Protein 5KEF (pdb70)

Structure (mmCIF, N/CA/C/O backbone):
data_5KEF
#
_entry.id   5KEF
#
_cell.length_a   91.867
_cell.length_b   92.611
_cell.length_c   95.259
_cell.angle_alpha   90.00
_cell.angle_beta   90.00
_cell.angle_gamma   90.00
#
_symmetry.space_group_name_H-M   'I 2 2 2'
#
loop_
_entity.id
_entity.type
_entity.pdbx_description
1 polymer 'PhnB protein'
2 non-polymer 'ZINC ION'
3 non-polymer 'ACETATE ION'
4 water water
#
loop_
_atom_site.group_PDB
_atom_site.id
_atom_site.type_symbol
_atom_site.label_atom_id
_atom_site.label_alt_id
_atom_site.label_comp_id
_atom_site.label_asym_id
_atom_site.label_entity_id
_atom_site.label_seq_id
_atom_site.pdbx_PDB_ins_code
_atom_site.Cartn_x
_atom_site.Cartn_y
_atom_site.Cartn_z
_atom_site.occupancy
_atom_site.B_iso_or_equiv
_atom_site.auth_seq_id
_atom_site.auth_comp_id
_atom_site.auth_asym_id
_atom_site.auth_atom_id
_atom_site.pdbx_PDB_model_num
ATOM 1 N N . MET A 1 5 ? 36.644 15.741 15.780 1.00 80.66 4 MET A N 1
ATOM 2 C CA . MET A 1 5 ? 35.941 16.928 15.286 1.00 79.98 4 MET A CA 1
ATOM 3 C C . MET A 1 5 ? 34.439 16.947 15.727 1.00 76.48 4 MET A C 1
ATOM 4 O O . MET A 1 5 ? 34.162 17.424 16.832 1.00 76.99 4 MET A O 1
ATOM 9 N N . THR A 1 6 ? 33.495 16.429 14.902 1.00 66.52 5 THR A N 1
ATOM 10 C CA . THR A 1 6 ? 32.065 16.335 15.233 1.00 63.43 5 THR A CA 1
ATOM 11 C C . THR A 1 6 ? 31.814 15.272 16.330 1.00 62.25 5 THR A C 1
ATOM 12 O O . THR A 1 6 ? 32.334 14.164 16.249 1.00 61.68 5 THR A O 1
ATOM 16 N N . ALA A 1 7 ? 31.035 15.621 17.356 1.00 54.82 6 ALA A N 1
ATOM 17 C CA . ALA A 1 7 ? 30.714 14.711 18.466 1.00 51.27 6 ALA A CA 1
ATOM 18 C C . ALA A 1 7 ? 29.230 14.861 18.859 1.00 51.37 6 ALA A C 1
ATOM 19 O O . ALA A 1 7 ? 28.660 15.928 18.714 1.00 50.54 6 ALA A O 1
ATOM 21 N N . LEU A 1 8 ? 28.617 13.802 19.341 1.00 46.32 7 LEU A N 1
ATOM 22 C CA . LEU A 1 8 ? 27.231 13.828 19.803 1.00 45.79 7 LEU A CA 1
ATOM 23 C C . LEU A 1 8 ? 27.283 13.769 21.319 1.00 49.16 7 LEU A C 1
ATOM 24 O O . LEU A 1 8 ? 28.095 13.037 21.867 1.00 48.15 7 LEU A O 1
ATOM 29 N N . PHE A 1 9 ? 26.437 14.568 21.987 1.00 45.68 8 PHE A N 1
ATOM 30 C CA . PHE A 1 9 ? 26.303 14.611 23.433 1.00 44.23 8 PHE A CA 1
ATOM 31 C C . PHE A 1 9 ? 24.850 14.507 23.830 1.00 47.90 8 PHE A C 1
ATOM 32 O O . PHE A 1 9 ? 24.049 15.244 23.280 1.00 49.74 8 PHE A O 1
ATOM 40 N N . PRO A 1 10 ? 24.440 13.691 24.820 1.00 43.19 9 PRO A N 1
ATOM 41 C CA . PRO A 1 10 ? 23.039 13.780 25.253 1.00 43.17 9 PRO A CA 1
ATOM 42 C C . PRO A 1 10 ? 22.954 15.092 26.037 1.00 45.58 9 PRO A C 1
ATOM 43 O O . PRO A 1 10 ? 23.942 15.519 26.650 1.00 44.24 9 PRO A O 1
ATOM 47 N N . TYR A 1 11 ? 21.797 15.724 25.996 1.00 38.72 10 TYR A N 1
ATOM 48 C CA . TYR A 1 11 ? 21.576 16.955 26.702 1.00 38.22 10 TYR A CA 1
ATOM 49 C C . TYR A 1 11 ? 20.327 16.676 27.535 1.00 43.30 10 TYR A C 1
ATOM 50 O O . TYR A 1 11 ? 19.211 16.529 26.989 1.00 41.51 10 TYR A O 1
ATOM 59 N N . ILE A 1 12 ? 20.520 16.557 28.849 1.00 39.63 11 ILE A N 1
ATOM 60 C CA . ILE A 1 12 ? 19.422 16.186 29.734 1.00 39.86 11 ILE A CA 1
ATOM 61 C C . ILE A 1 12 ? 18.759 17.382 30.407 1.00 46.66 11 ILE A C 1
ATOM 62 O O . ILE A 1 12 ? 19.438 18.211 30.967 1.00 43.39 11 ILE A O 1
ATOM 67 N N . ALA A 1 13 ? 17.424 17.410 30.431 1.00 46.07 12 ALA A N 1
ATOM 68 C CA . ALA A 1 13 ? 16.728 18.449 31.140 1.00 46.41 12 ALA A CA 1
ATOM 69 C C . ALA A 1 13 ? 16.295 17.886 32.497 1.00 53.33 12 ALA A C 1
ATOM 70 O O . ALA A 1 13 ? 15.314 17.142 32.609 1.00 55.28 12 ALA A O 1
ATOM 72 N N . PHE A 1 14 ? 17.057 18.218 33.529 1.00 49.46 13 PHE A N 1
ATOM 73 C CA . PHE A 1 14 ? 16.748 17.818 34.907 1.00 47.88 13 PHE A CA 1
ATOM 74 C C . PHE A 1 14 ? 15.819 18.848 35.535 1.00 53.65 13 PHE A C 1
ATOM 75 O O . PHE A 1 14 ? 15.790 20.008 35.100 1.00 51.79 13 PHE A O 1
ATOM 83 N N . GLU A 1 15 ? 15.064 18.439 36.557 1.00 52.63 14 GLU A N 1
ATOM 84 C CA . GLU A 1 15 ? 14.190 19.358 37.298 1.00 54.05 14 GLU A CA 1
ATOM 85 C C . GLU A 1 15 ? 15.113 20.303 38.076 1.00 58.16 14 GLU A C 1
ATOM 86 O O . GLU A 1 15 ? 14.899 21.519 38.074 1.00 60.69 14 GLU A O 1
ATOM 92 N N . ASN A 1 16 ? 16.183 19.733 38.673 1.00 51.54 15 ASN A N 1
ATOM 93 C CA . ASN A 1 16 ? 17.235 20.450 39.365 1.00 50.48 15 ASN A CA 1
ATOM 94 C C . ASN A 1 16 ? 18.543 19.795 39.058 1.00 50.71 15 ASN A C 1
ATOM 95 O O . ASN A 1 16 ? 18.844 18.730 39.587 1.00 52.02 15 ASN A O 1
ATOM 100 N N . SER A 1 17 ? 19.321 20.429 38.207 1.00 45.39 16 SER A N 1
ATOM 101 C CA . SER A 1 17 ? 20.624 19.926 37.820 1.00 45.02 16 SER A CA 1
ATOM 102 C C . SER A 1 17 ? 21.635 19.985 38.941 1.00 50.06 16 SER A C 1
ATOM 103 O O . SER A 1 17 ? 22.572 19.189 38.921 1.00 51.07 16 SER A O 1
ATOM 106 N N . LYS A 1 18 ? 21.490 20.929 39.906 1.00 48.06 17 LYS A N 1
ATOM 107 C CA . LYS A 1 18 ? 22.426 21.048 41.042 1.00 47.66 17 LYS A CA 1
ATOM 108 C C . LYS A 1 18 ? 22.446 19.768 41.865 1.00 46.31 17 LYS A C 1
ATOM 109 O O . LYS A 1 18 ? 23.531 19.240 42.138 1.00 44.00 17 LYS A O 1
ATOM 115 N N . GLU A 1 19 ? 21.244 19.282 42.243 1.00 42.95 18 GLU A N 1
ATOM 116 C CA . GLU A 1 19 ? 20.992 18.022 42.947 1.00 45.41 18 GLU A CA 1
ATOM 117 C C . GLU A 1 19 ? 21.474 16.848 42.078 1.00 50.25 18 GLU A C 1
ATOM 118 O O . GLU A 1 19 ? 22.231 16.005 42.567 1.00 49.80 18 GLU A O 1
ATOM 124 N N . ALA A 1 20 ? 21.015 16.788 40.790 1.00 46.01 19 ALA A N 1
ATOM 125 C CA . ALA A 1 20 ? 21.374 15.686 39.883 1.00 45.72 19 ALA A CA 1
ATOM 126 C C . ALA A 1 20 ? 22.885 15.546 39.742 1.00 50.45 19 ALA A C 1
ATOM 127 O O . ALA A 1 20 ? 23.387 14.436 39.869 1.00 49.92 19 ALA A O 1
ATOM 129 N N . LEU A 1 21 ? 23.612 16.664 39.617 1.00 49.52 20 LEU A N 1
ATOM 130 C CA . LEU A 1 21 ? 25.078 16.615 39.497 1.00 50.62 20 LEU A CA 1
ATOM 131 C C . LEU A 1 21 ? 25.766 16.032 40.730 1.00 54.81 20 LEU A C 1
ATOM 132 O O . LEU A 1 21 ? 26.752 15.316 40.572 1.00 54.63 20 LEU A O 1
ATOM 137 N N . ALA A 1 22 ? 25.236 16.328 41.952 1.00 50.44 21 ALA A N 1
ATOM 138 C CA . ALA A 1 22 ? 25.762 15.830 43.229 1.00 49.62 21 ALA A CA 1
ATOM 139 C C . ALA A 1 22 ? 25.493 14.322 43.315 1.00 50.37 21 ALA A C 1
ATOM 140 O O . ALA A 1 22 ? 26.394 13.541 43.651 1.00 47.04 21 ALA A O 1
ATOM 142 N N . TYR A 1 23 ? 24.274 13.918 42.906 1.00 45.91 22 TYR A N 1
ATOM 143 C CA . TYR A 1 23 ? 23.900 12.516 42.778 1.00 46.15 22 TYR A CA 1
ATOM 144 C C . TYR A 1 23 ? 24.886 11.727 41.875 1.00 51.79 22 TYR A C 1
ATOM 145 O O . TYR A 1 23 ? 25.358 10.688 42.303 1.00 53.40 22 TYR A O 1
ATOM 154 N N . TYR A 1 24 ? 25.203 12.220 40.647 1.00 46.04 23 TYR A N 1
ATOM 155 C CA . TYR A 1 24 ? 26.108 11.518 39.747 1.00 44.32 23 TYR A CA 1
ATOM 156 C C . TYR A 1 24 ? 27.515 11.489 40.271 1.00 51.24 23 TYR A C 1
ATOM 157 O O . TYR A 1 24 ? 28.253 10.541 39.997 1.00 50.87 23 TYR A O 1
ATOM 166 N N . GLU A 1 25 ? 27.919 12.540 40.980 1.00 51.12 24 GLU A N 1
ATOM 167 C CA . GLU A 1 25 ? 29.261 12.625 41.577 1.00 52.87 24 GLU A CA 1
ATOM 168 C C . GLU A 1 25 ? 29.449 11.553 42.663 1.00 57.57 24 GLU A C 1
ATOM 169 O O . GLU A 1 25 ? 30.498 10.905 42.716 1.00 56.92 24 GLU A O 1
ATOM 175 N N . GLU A 1 26 ? 28.396 11.336 43.475 1.00 55.07 25 GLU A N 1
ATOM 176 C CA . GLU A 1 26 ? 28.357 10.415 44.608 1.00 55.78 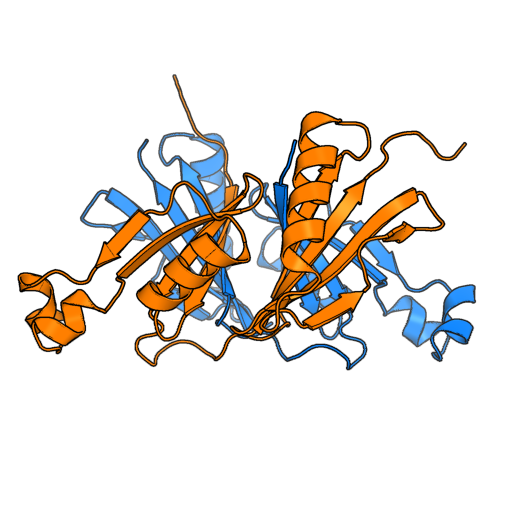25 GLU A CA 1
ATOM 177 C C . GLU A 1 26 ? 28.086 8.973 44.192 1.00 58.49 25 GLU A C 1
ATOM 178 O O . GLU A 1 26 ? 28.912 8.114 44.496 1.00 58.41 25 GLU A O 1
ATOM 184 N N . VAL A 1 27 ? 26.936 8.704 43.503 1.00 53.61 26 VAL A N 1
ATOM 185 C CA . VAL A 1 27 ? 26.508 7.364 43.061 1.00 51.58 26 VAL A CA 1
ATOM 186 C C . VAL A 1 27 ? 27.263 6.854 41.823 1.00 53.87 26 VAL A C 1
ATOM 187 O O . VAL A 1 27 ? 27.568 5.672 41.787 1.00 53.66 26 VAL A O 1
ATOM 191 N N . PHE A 1 28 ? 27.558 7.701 40.809 1.00 48.43 27 PHE A N 1
ATOM 192 C CA . PHE A 1 28 ? 28.213 7.208 39.577 1.00 46.33 27 PHE A CA 1
ATOM 193 C C . PHE A 1 28 ? 29.733 7.422 39.518 1.00 54.99 27 PHE A C 1
ATOM 194 O O . PHE A 1 28 ? 30.378 7.015 38.535 1.00 55.99 27 PHE A O 1
ATOM 202 N N . GLY A 1 29 ? 30.281 8.149 40.492 1.00 52.24 28 GLY A N 1
ATOM 203 C CA . GLY A 1 29 ? 31.696 8.511 40.460 1.00 51.21 28 GLY A CA 1
ATOM 204 C C . GLY A 1 29 ? 32.001 9.524 39.361 1.00 53.96 28 GLY A C 1
ATOM 205 O O . GLY A 1 29 ? 33.117 9.527 38.838 1.00 53.79 28 GLY A O 1
ATOM 206 N N . ALA A 1 30 ? 30.999 10.365 38.965 1.00 49.51 29 ALA A N 1
ATOM 207 C CA . ALA A 1 30 ? 31.153 11.424 37.940 1.00 50.06 29 ALA A CA 1
ATOM 208 C C . ALA A 1 30 ? 32.278 12.380 38.274 1.00 57.66 29 ALA A C 1
ATOM 209 O O . ALA A 1 30 ? 32.398 12.832 39.409 1.00 58.85 29 ALA A O 1
ATOM 211 N N . THR A 1 31 ? 33.114 12.660 37.287 1.00 56.15 30 THR A N 1
ATOM 212 C CA . THR A 1 31 ?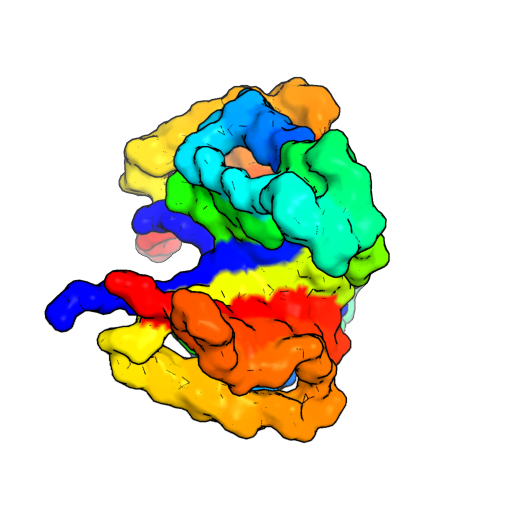 34.251 13.578 37.406 1.00 56.34 30 THR A CA 1
ATOM 213 C C . THR A 1 31 ? 34.038 14.792 36.463 1.00 62.21 30 THR A C 1
ATOM 214 O O . THR A 1 31 ? 33.010 14.881 35.769 1.00 60.59 30 THR A O 1
ATOM 218 N N . ASP A 1 32 ? 35.010 15.739 36.469 1.00 60.30 31 ASP A N 1
ATOM 219 C CA . ASP A 1 32 ? 35.030 16.966 35.658 1.00 59.67 31 ASP A CA 1
ATOM 220 C C . ASP A 1 32 ? 33.670 17.698 35.618 1.00 59.62 31 ASP A C 1
ATOM 221 O O . ASP A 1 32 ? 33.250 18.172 34.557 1.00 59.75 31 ASP A O 1
ATOM 226 N N . VAL A 1 33 ? 32.988 17.767 36.775 1.00 54.03 32 VAL A N 1
ATOM 227 C CA . VAL A 1 33 ? 31.699 18.444 36.929 1.00 53.66 32 VAL A CA 1
ATOM 228 C C . VAL A 1 33 ? 31.890 19.972 36.808 1.00 60.46 32 VAL A C 1
ATOM 229 O O . VAL A 1 33 ? 32.703 20.559 37.520 1.00 62.98 32 VAL A O 1
ATOM 233 N N . LYS A 1 34 ? 31.177 20.586 35.852 1.00 54.40 33 LYS A N 1
ATOM 234 C CA . LYS A 1 34 ? 31.190 22.020 35.563 1.00 51.94 33 LYS A CA 1
ATOM 235 C C . LYS A 1 34 ? 29.734 22.423 35.600 1.00 56.96 33 LYS A C 1
ATOM 236 O O . LYS A 1 34 ? 28.871 21.729 35.045 1.00 58.52 33 LYS A O 1
ATOM 242 N N . ARG A 1 35 ? 29.452 23.515 36.274 1.00 51.19 34 ARG A N 1
ATOM 243 C CA . ARG A 1 35 ? 28.096 23.978 36.444 1.00 50.80 34 ARG A CA 1
ATOM 244 C C . ARG A 1 35 ? 28.042 25.494 36.384 1.00 57.16 34 ARG A C 1
ATOM 245 O O . ARG A 1 35 ? 28.756 26.169 37.140 1.00 56.65 34 ARG A O 1
ATOM 253 N N . LEU A 1 36 ? 27.203 26.016 35.478 1.00 53.59 35 LEU A N 1
ATOM 254 C CA . LEU A 1 36 ? 26.970 27.443 35.326 1.00 52.88 35 LEU A CA 1
ATOM 255 C C . LEU A 1 36 ? 25.608 27.721 35.877 1.00 57.14 35 LEU A C 1
ATOM 256 O O . LEU A 1 36 ? 24.599 27.367 35.260 1.00 54.12 35 LEU A O 1
ATOM 261 N N . GLU A 1 37 ? 25.582 28.386 37.028 1.00 58.50 36 GLU A N 1
ATOM 262 C CA . GLU A 1 37 ? 24.362 28.785 37.727 1.00 61.18 36 GLU A CA 1
ATOM 263 C C . GLU A 1 37 ? 23.738 30.018 37.080 1.00 68.05 36 GLU A C 1
ATOM 264 O O . GLU A 1 37 ? 24.394 30.700 36.302 1.00 67.62 36 GLU A O 1
ATOM 270 N N . VAL A 1 38 ? 22.481 30.309 37.419 1.00 67.94 37 VAL A N 1
ATOM 271 C CA . VAL A 1 38 ? 21.825 31.541 36.993 1.00 69.07 37 VAL A CA 1
ATOM 272 C C . VAL A 1 38 ? 22.438 32.626 37.910 1.00 76.50 37 VAL A C 1
ATOM 273 O O . VAL A 1 38 ? 22.350 32.519 39.143 1.00 75.13 37 VAL A O 1
ATOM 277 N N . GLY A 1 39 ? 23.102 33.609 37.302 1.00 76.42 38 GLY A N 1
ATOM 278 C CA . GLY A 1 39 ? 23.749 34.696 38.035 1.00 77.39 38 GLY A CA 1
ATOM 279 C C . GLY A 1 39 ? 22.770 35.570 38.797 1.00 82.98 38 GLY A C 1
ATOM 280 O O . GLY A 1 39 ? 21.597 35.659 38.408 1.00 81.68 38 GLY A O 1
ATOM 281 N N . GLU A 1 40 ? 23.247 36.220 39.903 1.00 82.04 39 GLU A N 1
ATOM 282 C CA . GLU A 1 40 ? 22.452 37.145 40.737 1.00 82.61 39 GLU A CA 1
ATOM 283 C C . GLU A 1 40 ? 21.770 38.227 39.868 1.00 86.93 39 GLU A C 1
ATOM 284 O O . GLU A 1 40 ? 20.585 38.509 40.063 1.00 86.08 39 GLU A O 1
ATOM 290 N N . GLU A 1 41 ? 22.513 38.786 38.886 1.00 84.19 40 GLU A N 1
ATOM 291 C CA . GLU A 1 41 ? 21.992 39.767 37.932 1.00 84.69 40 GLU A CA 1
ATOM 292 C C . GLU A 1 41 ? 20.885 39.122 37.051 1.00 90.14 40 GLU A C 1
ATOM 293 O O . GLU A 1 41 ? 19.817 39.718 36.882 1.00 88.90 40 GLU A O 1
ATOM 299 N N . GLN A 1 42 ? 21.143 37.891 36.533 1.00 89.07 41 GLN A N 1
ATOM 300 C CA . GLN A 1 42 ? 20.233 37.131 35.673 1.00 89.79 41 GLN A CA 1
ATOM 301 C C . GLN A 1 42 ? 18.918 36.731 36.355 1.00 95.57 41 GLN A C 1
ATOM 302 O O . GLN A 1 42 ? 17.917 36.541 35.661 1.00 94.94 41 GLN A O 1
ATOM 308 N N . ALA A 1 43 ? 18.919 36.621 37.703 1.00 94.26 42 ALA A N 1
ATOM 309 C CA . ALA A 1 43 ? 17.745 36.275 38.515 1.00 95.56 42 ALA A CA 1
ATOM 310 C C . ALA A 1 43 ? 16.507 37.110 38.145 1.00 103.37 42 ALA A C 1
ATOM 311 O O . ALA A 1 43 ? 15.437 36.542 37.903 1.00 102.66 42 ALA A O 1
ATOM 313 N N . SER A 1 44 ? 16.671 38.451 38.064 1.00 102.86 43 SER A N 1
ATOM 314 C CA . SER A 1 44 ? 15.600 39.384 37.707 1.00 103.80 43 SER A CA 1
ATOM 315 C C . SER A 1 44 ? 15.127 39.159 36.268 1.00 110.44 43 SER A C 1
ATOM 316 O O . SER A 1 44 ? 13.918 39.145 36.025 1.00 109.79 43 SER A O 1
ATOM 319 N N . HIS A 1 45 ? 16.084 38.934 35.335 1.00 109.40 44 HIS A N 1
ATOM 320 C CA . HIS A 1 45 ? 15.837 38.674 33.913 1.00 110.32 44 HIS A CA 1
ATOM 321 C C . HIS A 1 45 ? 15.043 37.388 33.683 1.00 114.93 44 HIS A C 1
ATOM 322 O O . HIS A 1 45 ? 14.139 37.384 32.840 1.00 114.95 44 HIS A O 1
ATOM 329 N N . PHE A 1 46 ? 15.366 36.305 34.429 1.00 111.14 45 PHE A N 1
ATOM 330 C CA . PHE A 1 46 ? 14.644 35.036 34.301 1.00 110.70 45 PHE A CA 1
ATOM 331 C C . PHE A 1 46 ? 13.276 35.097 35.005 1.00 111.97 45 PHE A C 1
ATOM 332 O O . PHE A 1 46 ? 12.319 34.467 34.544 1.00 111.84 45 PHE A O 1
ATOM 340 N N . GLY A 1 47 ? 13.202 35.869 36.093 1.00 105.56 46 GLY A N 1
ATOM 341 C CA . GLY A 1 47 ? 11.993 36.023 36.894 1.00 103.71 46 GLY A CA 1
ATOM 342 C C . GLY A 1 47 ? 12.009 35.189 38.161 1.00 104.09 46 GLY A C 1
ATOM 343 O O . GLY A 1 47 ? 10.990 34.598 38.529 1.00 104.00 46 GLY A O 1
ATOM 344 N N . MET A 1 48 ? 13.173 35.134 38.840 1.00 97.03 47 MET A N 1
ATOM 345 C CA . MET A 1 48 ? 13.359 34.386 40.086 1.00 94.90 47 MET A CA 1
ATOM 346 C C . MET A 1 48 ? 14.124 35.193 41.145 1.00 95.97 47 MET A C 1
ATOM 347 O O . MET A 1 48 ? 14.725 36.220 40.822 1.00 94.61 47 MET A O 1
ATOM 352 N N . THR A 1 49 ? 14.089 34.730 42.410 1.00 91.74 48 THR A N 1
ATOM 353 C CA . THR A 1 49 ? 14.793 35.369 43.527 1.00 91.59 48 THR A CA 1
ATOM 354 C C . THR A 1 49 ? 16.298 35.063 43.448 1.00 96.47 48 THR A C 1
ATOM 355 O O . THR A 1 49 ? 16.712 34.227 42.642 1.00 96.77 48 THR A O 1
ATOM 359 N N . LYS A 1 50 ? 17.108 35.722 44.297 1.00 92.89 49 LYS A N 1
ATOM 360 C CA . LYS A 1 50 ? 18.560 35.531 44.384 1.00 92.47 49 LYS A CA 1
ATOM 361 C C . LYS A 1 50 ? 18.907 34.068 44.755 1.00 94.32 49 LYS A C 1
ATOM 362 O O . LYS A 1 50 ? 19.826 33.498 44.159 1.00 93.17 49 LYS A O 1
ATOM 368 N N . GLU A 1 51 ? 18.151 33.476 45.715 1.00 89.71 50 GLU A N 1
ATOM 369 C CA . GLU A 1 51 ? 18.341 32.103 46.205 1.00 89.16 50 GLU A CA 1
ATOM 370 C C . GLU A 1 51 ? 17.972 31.063 45.153 1.00 89.22 50 GLU A C 1
ATOM 371 O O . GLU A 1 51 ? 18.768 30.156 44.901 1.00 87.68 50 GLU A O 1
ATOM 377 N N . GLU A 1 52 ? 16.771 31.213 44.531 1.00 83.86 51 GLU A N 1
ATOM 378 C CA . GLU A 1 52 ? 16.247 30.353 43.461 1.00 82.70 51 GLU A CA 1
ATOM 379 C C . GLU A 1 52 ? 17.264 30.248 42.302 1.00 84.17 51 GLU A C 1
ATOM 380 O O . GLU A 1 52 ? 17.467 29.160 41.764 1.00 84.27 51 GLU A O 1
ATOM 386 N N . ALA A 1 53 ? 17.918 31.384 41.966 1.00 78.49 52 ALA A N 1
ATOM 387 C CA . ALA A 1 53 ? 18.930 31.527 40.925 1.00 77.78 52 ALA A CA 1
ATOM 388 C C . ALA A 1 53 ? 20.223 30.802 41.269 1.00 80.70 52 ALA A C 1
ATOM 389 O O . ALA A 1 53 ? 20.857 30.241 40.371 1.00 80.11 52 ALA A O 1
ATOM 391 N N . GLN A 1 54 ? 20.620 30.817 42.563 1.00 76.64 53 GLN A N 1
ATOM 392 C CA . GLN A 1 54 ? 21.836 30.154 43.073 1.00 76.09 53 GLN A CA 1
ATOM 393 C C . GLN A 1 54 ? 21.695 28.629 42.957 1.00 76.43 53 GLN A C 1
ATOM 394 O O . GLN A 1 54 ? 22.687 27.930 42.751 1.00 75.20 53 GLN A O 1
ATOM 400 N N . GLU A 1 55 ? 20.449 28.140 43.084 1.00 70.79 54 GLU A N 1
ATOM 401 C CA . GLU A 1 55 ? 20.069 26.738 43.001 1.00 69.92 54 GLU A CA 1
ATOM 402 C C . GLU A 1 55 ? 19.836 26.279 41.554 1.00 70.34 54 GLU A C 1
ATOM 403 O O . GLU A 1 55 ? 19.998 25.098 41.272 1.00 69.84 54 GLU A O 1
ATOM 409 N N . ALA A 1 56 ? 19.473 27.211 40.647 1.00 63.99 55 ALA A N 1
ATOM 410 C CA . ALA A 1 56 ? 19.191 26.943 39.239 1.00 62.04 55 ALA A CA 1
ATOM 411 C C . ALA A 1 56 ? 20.459 26.808 38.375 1.00 62.72 55 ALA A C 1
ATOM 412 O O . ALA A 1 56 ? 21.522 27.323 38.742 1.00 60.69 55 ALA A O 1
ATOM 414 N N . THR A 1 57 ? 20.351 26.043 37.264 1.00 57.16 56 THR A N 1
ATOM 415 C CA . THR A 1 57 ? 21.462 25.783 36.340 1.00 56.56 56 THR A CA 1
ATOM 416 C C . THR A 1 57 ? 21.073 26.141 34.915 1.00 60.48 56 THR A C 1
ATOM 417 O O . THR A 1 57 ? 20.011 25.732 34.421 1.00 59.86 56 THR A O 1
ATOM 421 N N . MET A 1 58 ? 21.943 26.949 34.293 1.00 57.80 57 MET A N 1
ATOM 422 C CA . MET A 1 58 ? 21.837 27.411 32.913 1.00 58.82 57 MET A CA 1
ATOM 423 C C . MET A 1 58 ? 22.343 26.288 31.997 1.00 61.03 57 MET A C 1
ATOM 424 O O . MET A 1 58 ? 21.673 25.869 31.059 1.00 59.38 57 MET A O 1
ATOM 429 N N . HIS A 1 59 ? 23.553 25.835 32.281 1.00 58.36 58 HIS A N 1
ATOM 430 C CA . HIS A 1 59 ? 24.303 24.869 31.520 1.00 59.43 58 HIS A CA 1
ATOM 431 C C . HIS A 1 59 ? 25.194 24.100 32.484 1.00 58.60 58 HIS A C 1
ATOM 432 O O . HIS A 1 59 ? 25.699 24.692 33.440 1.00 57.39 58 HIS A O 1
ATOM 439 N N . ALA A 1 60 ? 25.390 22.789 32.230 1.00 52.58 59 ALA A N 1
ATOM 440 C CA . ALA A 1 60 ? 26.266 21.929 33.030 1.00 52.58 59 ALA A CA 1
ATOM 441 C C . ALA A 1 60 ? 26.768 20.728 32.257 1.00 57.28 59 ALA A C 1
ATOM 442 O O . ALA A 1 60 ? 26.203 20.348 31.230 1.00 57.42 59 ALA A O 1
ATOM 444 N N . GLU A 1 61 ? 27.829 20.125 32.773 1.00 53.57 60 GLU A N 1
ATOM 445 C CA . GLU A 1 61 ? 28.425 18.930 32.216 1.00 53.45 60 GLU A CA 1
ATOM 446 C C . GLU A 1 61 ? 29.107 18.088 33.292 1.00 54.34 60 GLU A C 1
ATOM 447 O O . GLU A 1 61 ? 29.440 18.610 34.360 1.00 53.18 60 GLU A O 1
ATOM 453 N N . PHE A 1 62 ? 29.255 16.770 33.023 1.00 48.38 61 PHE A N 1
ATOM 454 C CA . PHE A 1 62 ? 29.915 15.785 33.882 1.00 45.87 61 PHE A CA 1
ATOM 455 C C . PHE A 1 62 ? 30.376 14.613 33.042 1.00 51.21 61 PHE A C 1
ATOM 456 O O . PHE A 1 62 ? 29.773 14.327 32.003 1.00 48.64 61 PHE A O 1
ATOM 464 N N . GLU A 1 63 ? 31.463 13.956 33.468 1.00 49.80 62 GLU A N 1
ATOM 465 C CA . GLU A 1 63 ? 31.987 12.780 32.781 1.00 51.40 62 GLU A CA 1
ATOM 466 C C . GLU A 1 63 ? 31.751 11.528 33.607 1.00 56.05 62 GLU A C 1
ATOM 467 O O . GLU A 1 63 ? 32.042 11.509 34.807 1.00 56.76 62 GLU A O 1
ATOM 473 N N . VAL A 1 64 ? 31.182 10.509 32.967 1.00 51.67 63 VAL A N 1
ATOM 474 C CA . VAL A 1 64 ? 30.957 9.179 33.537 1.00 51.65 63 VAL A CA 1
ATOM 475 C C . VAL A 1 64 ? 31.698 8.254 32.623 1.00 54.44 63 VAL A C 1
ATOM 476 O O . VAL A 1 64 ? 31.533 8.319 31.406 1.00 55.05 63 VAL A O 1
ATOM 480 N N . LEU A 1 65 ? 32.584 7.449 33.188 1.00 50.26 64 LEU A N 1
ATOM 481 C CA . LEU A 1 65 ? 33.394 6.480 32.435 1.00 49.04 64 LEU A CA 1
ATOM 482 C C . LEU A 1 65 ? 34.123 7.115 31.229 1.00 54.17 64 LEU A C 1
ATOM 483 O O . LEU A 1 65 ? 34.308 6.470 30.213 1.00 54.05 64 LEU A O 1
ATOM 488 N N . GLY A 1 66 ? 34.489 8.390 31.358 1.00 52.39 65 GLY A N 1
ATOM 489 C CA . GLY A 1 66 ? 35.205 9.141 30.332 1.00 52.09 65 GLY A CA 1
ATOM 490 C C . GLY A 1 66 ? 34.347 9.660 29.195 1.00 56.90 65 GLY A C 1
ATOM 491 O O . GLY A 1 66 ? 34.882 10.038 28.144 1.00 58.81 65 GLY A O 1
ATOM 492 N N . VAL A 1 67 ? 33.007 9.649 29.365 1.00 49.98 66 VAL A N 1
ATOM 493 C CA . VAL A 1 67 ? 32.097 10.166 28.338 1.00 47.66 66 VAL A CA 1
ATOM 494 C C . VAL A 1 67 ? 31.363 11.341 28.936 1.00 51.85 66 VAL A C 1
ATOM 495 O O . VAL A 1 67 ? 31.072 11.325 30.127 1.00 52.21 66 VAL A O 1
ATOM 499 N N . LYS A 1 68 ? 31.082 12.370 28.131 1.00 47.41 67 LYS A N 1
ATOM 500 C CA . LYS A 1 68 ? 30.475 13.594 28.607 1.00 46.44 67 LYS A CA 1
ATOM 501 C C . LYS A 1 68 ? 28.961 13.630 28.421 1.00 49.51 67 LYS A C 1
ATOM 502 O O . LYS A 1 68 ? 28.458 13.273 27.360 1.00 50.58 67 LYS A O 1
ATOM 508 N N . VAL A 1 69 ? 28.246 14.092 29.454 1.00 43.68 68 VAL A N 1
ATOM 509 C CA . VAL A 1 69 ? 26.803 14.265 29.479 1.00 42.63 68 VAL A CA 1
ATOM 510 C C . VAL A 1 69 ? 26.577 15.758 29.747 1.00 46.86 68 VAL A C 1
ATOM 511 O O . VAL A 1 69 ? 27.229 16.325 30.622 1.00 47.25 68 VAL A O 1
ATOM 515 N N . LEU A 1 70 ? 25.716 16.401 28.959 1.00 42.23 69 LEU A N 1
ATOM 516 C CA . LEU A 1 70 ? 25.394 17.816 29.145 1.00 42.99 69 LEU A CA 1
ATOM 517 C C . LEU A 1 70 ? 24.022 17.884 29.749 1.00 46.79 69 LEU A C 1
ATOM 518 O O . LEU A 1 70 ? 23.186 16.999 29.517 1.00 44.21 69 LEU A O 1
ATOM 523 N N . CYS A 1 71 ? 23.777 18.922 30.529 1.00 44.04 70 CYS A N 1
ATOM 524 C CA . CYS A 1 71 ? 22.463 19.088 31.126 1.00 43.80 70 CYS A CA 1
ATOM 525 C C . CYS A 1 71 ? 22.177 20.536 31.419 1.00 47.59 70 CYS A C 1
ATOM 526 O O . CYS A 1 71 ? 23.085 21.372 31.380 1.00 46.73 70 CYS A O 1
ATOM 529 N N . SER A 1 72 ? 20.922 20.813 31.750 1.00 44.08 71 SER A N 1
ATOM 530 C CA . SER A 1 72 ? 20.427 22.130 32.096 1.00 46.02 71 SER A CA 1
ATOM 531 C C . SER A 1 72 ? 19.098 21.912 32.835 1.00 52.47 71 SER A C 1
ATOM 532 O O . SER A 1 72 ? 18.532 20.811 32.782 1.00 50.86 71 SER A O 1
ATOM 535 N N . ASP A 1 73 ? 18.587 22.957 33.492 1.00 51.06 72 ASP A N 1
ATOM 536 C CA . ASP A 1 73 ? 17.307 22.857 34.196 1.00 51.40 72 ASP A CA 1
ATOM 537 C C . ASP A 1 73 ? 16.150 22.894 33.204 1.00 55.76 72 ASP A C 1
ATOM 538 O O . ASP A 1 73 ? 16.256 23.512 32.148 1.00 55.81 72 ASP A O 1
ATOM 543 N N . SER A 1 74 ? 15.058 22.213 33.537 1.00 53.24 73 SER A N 1
ATOM 544 C CA . SER A 1 74 ? 13.859 22.140 32.708 1.00 53.28 73 SER A CA 1
ATOM 545 C C . SER A 1 74 ? 13.176 23.492 32.627 1.00 60.25 73 SER A C 1
ATOM 546 O O . SER A 1 74 ? 12.637 23.847 31.574 1.00 60.69 73 SER A O 1
ATOM 549 N N . PHE A 1 75 ? 13.144 24.222 33.773 1.00 57.46 74 PHE A N 1
ATOM 550 C CA . PHE A 1 75 ? 12.468 25.506 33.948 1.00 56.05 74 PHE A CA 1
ATOM 551 C C . PHE A 1 75 ? 10.987 25.371 33.548 1.00 64.08 74 PHE A C 1
ATOM 552 O O . PHE A 1 75 ? 10.393 26.308 33.020 1.00 64.14 74 PHE A O 1
ATOM 560 N N . GLY A 1 76 ? 10.431 24.175 33.774 1.00 62.64 75 GLY A N 1
ATOM 561 C CA . GLY A 1 76 ? 9.052 23.819 33.444 1.00 63.30 75 GLY A CA 1
ATOM 562 C C . GLY A 1 76 ? 8.736 23.752 31.962 1.00 70.08 75 GLY A C 1
ATOM 563 O O . GLY A 1 76 ? 7.560 23.648 31.591 1.00 70.74 75 GLY A O 1
ATOM 564 N N . ARG A 1 77 ? 9.776 23.779 31.099 1.00 67.36 76 ARG A N 1
ATOM 565 C CA . ARG A 1 77 ? 9.614 23.746 29.638 1.00 67.71 76 ARG A CA 1
ATOM 566 C C . ARG A 1 77 ? 9.752 22.349 29.028 1.00 72.35 76 ARG A C 1
ATOM 567 O O . ARG A 1 77 ? 9.096 22.048 28.029 1.00 73.31 76 ARG A O 1
ATOM 575 N N . ALA A 1 78 ? 10.616 21.505 29.619 1.00 67.16 77 ALA A N 1
ATOM 576 C CA . ALA A 1 78 ? 10.888 20.159 29.128 1.00 65.75 77 ALA A CA 1
ATOM 577 C C . ALA A 1 78 ? 9.991 19.080 29.700 1.00 66.66 77 ALA A C 1
ATOM 578 O O . ALA A 1 78 ? 9.458 19.209 30.806 1.00 64.97 77 ALA A O 1
ATOM 580 N N . ASP A 1 79 ? 9.867 17.980 28.939 1.00 62.00 78 ASP A N 1
ATOM 581 C CA . ASP A 1 79 ? 9.115 16.794 29.340 1.00 61.00 78 ASP A CA 1
ATOM 5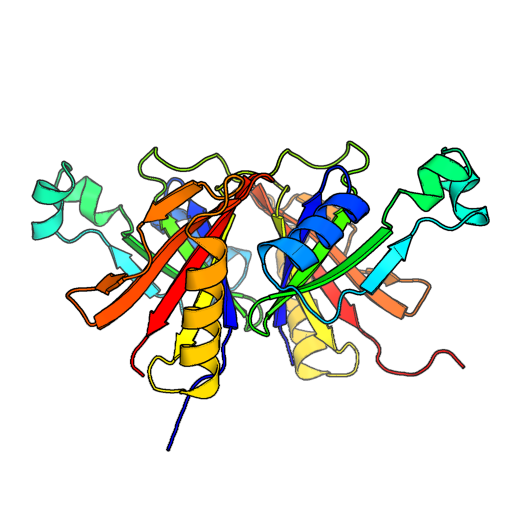82 C C . ASP A 1 79 ? 9.916 16.026 30.383 1.00 61.08 78 ASP A C 1
ATOM 583 O O . ASP A 1 79 ? 11.126 16.229 30.511 1.00 57.31 78 ASP A O 1
ATOM 588 N N . LYS A 1 80 ? 9.227 15.157 31.143 1.00 59.17 79 LYS A N 1
ATOM 589 C CA . LYS A 1 80 ? 9.830 14.308 32.174 1.00 58.36 79 LYS A CA 1
ATOM 590 C C . LYS A 1 80 ? 10.745 13.277 31.501 1.00 58.53 79 LYS A C 1
ATOM 591 O O . LYS A 1 80 ? 10.356 12.707 30.489 1.00 58.58 79 LYS A O 1
ATOM 597 N N . ILE A 1 81 ? 11.926 13.016 32.084 1.00 51.80 80 ILE A N 1
ATOM 598 C CA . ILE A 1 81 ? 12.898 12.038 31.592 1.00 50.24 80 ILE A CA 1
ATOM 599 C C . ILE A 1 81 ? 12.288 10.622 31.602 1.00 57.41 80 ILE A C 1
ATOM 600 O O . ILE A 1 81 ? 11.729 10.174 32.612 1.00 57.21 80 ILE A O 1
ATOM 605 N N . ASN A 1 82 ? 12.378 9.931 30.453 1.00 54.80 81 ASN A N 1
ATOM 606 C CA . ASN A 1 82 ? 11.881 8.557 30.318 1.00 52.55 81 ASN A CA 1
ATOM 607 C C . ASN A 1 82 ? 12.928 7.655 29.640 1.00 53.37 81 ASN A C 1
ATOM 608 O O . ASN A 1 82 ? 14.092 8.069 29.513 1.00 49.61 81 ASN A O 1
ATOM 613 N N . ASN A 1 83 ? 12.538 6.430 29.212 1.00 50.63 82 ASN A N 1
ATOM 614 C CA . ASN A 1 83 ? 13.486 5.513 28.564 1.00 49.31 82 ASN A CA 1
ATOM 615 C C . ASN A 1 83 ? 13.327 5.419 27.043 1.00 49.72 82 ASN A C 1
ATOM 616 O O . ASN A 1 83 ? 13.758 4.427 26.449 1.00 49.98 82 ASN A O 1
ATOM 621 N N . GLY A 1 84 ? 12.709 6.430 26.436 1.00 44.15 83 GLY A N 1
ATOM 622 C CA . GLY A 1 84 ? 12.524 6.494 24.987 1.00 44.28 83 GLY A CA 1
ATOM 623 C C . GLY A 1 84 ? 13.866 6.609 24.279 1.00 49.29 83 GLY A C 1
ATOM 624 O O . GLY A 1 84 ? 14.034 6.100 23.170 1.00 49.14 83 GLY A O 1
ATOM 625 N N . ILE A 1 85 ? 14.835 7.293 24.938 1.00 43.19 84 ILE A N 1
ATOM 626 C CA . ILE A 1 85 ? 16.222 7.492 24.503 1.00 40.60 84 ILE A CA 1
ATOM 627 C C . ILE A 1 85 ? 17.088 7.103 25.692 1.00 43.90 84 ILE A C 1
ATOM 628 O O . ILE A 1 85 ? 17.042 7.753 26.736 1.00 44.17 84 ILE A O 1
ATOM 633 N N . SER A 1 86 ? 17.854 6.023 25.531 1.00 38.94 85 SER A N 1
ATOM 634 C CA . SER A 1 86 ? 18.708 5.505 26.589 1.00 37.90 85 SER A CA 1
ATOM 635 C C . SER A 1 86 ? 20.128 5.925 26.273 1.00 41.39 85 SER A C 1
ATOM 636 O O . SER A 1 86 ? 20.416 6.290 25.130 1.00 39.41 85 SER A O 1
ATOM 639 N N . LEU A 1 87 ? 21.020 5.843 27.263 1.00 38.73 86 LEU A N 1
ATOM 640 C CA . LEU A 1 87 ? 22.416 6.219 27.043 1.00 38.58 86 LEU A CA 1
ATOM 641 C C . LEU A 1 87 ? 23.228 4.968 27.087 1.00 42.13 86 LEU A C 1
ATOM 642 O O . LEU A 1 87 ? 23.263 4.327 28.122 1.00 41.39 86 LEU A O 1
ATOM 647 N N . LEU A 1 88 ? 23.837 4.584 25.958 1.00 39.60 87 LEU A N 1
ATOM 648 C CA . LEU A 1 88 ? 24.638 3.384 25.886 1.00 38.09 87 LEU A CA 1
ATOM 649 C C . LEU A 1 88 ? 26.111 3.779 25.966 1.00 44.13 87 LEU A C 1
ATOM 650 O O . LEU A 1 88 ? 26.574 4.574 25.163 1.00 45.55 87 LEU A O 1
ATOM 655 N N . ILE A 1 89 ? 26.857 3.132 26.849 1.00 41.99 88 ILE A N 1
ATOM 656 C CA . ILE A 1 89 ? 28.294 3.362 27.010 1.00 41.42 88 ILE A CA 1
ATOM 657 C C . ILE A 1 89 ? 28.987 2.154 26.449 1.00 45.92 88 ILE A C 1
ATOM 658 O O . ILE A 1 89 ? 28.834 1.051 26.967 1.00 44.09 88 ILE A O 1
ATOM 663 N N . ASP A 1 90 ? 29.649 2.347 25.308 1.00 43.53 89 ASP A N 1
ATOM 664 C CA . ASP A 1 90 ? 30.302 1.270 24.585 1.00 43.01 89 ASP A CA 1
ATOM 665 C C . ASP A 1 90 ? 31.797 1.279 24.883 1.00 47.66 89 ASP A C 1
ATOM 666 O O . ASP A 1 90 ? 32.415 2.331 24.881 1.00 47.25 89 ASP A O 1
ATOM 671 N N . TYR A 1 91 ? 32.374 0.128 25.161 1.00 46.13 90 TYR A N 1
ATOM 672 C CA . TYR A 1 91 ? 33.805 0.068 25.446 1.00 47.52 90 TYR A CA 1
ATOM 673 C C . TYR A 1 91 ? 34.396 -1.218 24.865 1.00 55.87 90 TYR A C 1
ATOM 674 O O . TYR A 1 91 ? 33.653 -2.143 24.529 1.00 55.42 90 TYR A O 1
ATOM 683 N N . ASP A 1 92 ? 35.720 -1.248 24.697 1.00 56.11 91 ASP A N 1
ATOM 684 C CA . ASP A 1 92 ? 36.425 -2.396 24.148 1.00 57.84 91 ASP A CA 1
ATOM 685 C C . ASP A 1 92 ? 36.855 -3.288 25.316 1.00 63.45 91 ASP A C 1
ATOM 686 O O . ASP A 1 92 ? 37.635 -2.838 26.165 1.00 62.81 91 ASP A O 1
ATOM 691 N N . VAL A 1 93 ? 36.351 -4.555 25.363 1.00 60.99 92 VAL A N 1
ATOM 692 C CA . VAL A 1 93 ? 36.686 -5.510 26.444 1.00 61.16 92 VAL A CA 1
ATOM 693 C C . VAL A 1 93 ? 38.216 -5.824 26.488 1.00 68.64 92 VAL A C 1
ATOM 694 O O . VAL A 1 93 ? 38.706 -6.334 27.497 1.00 67.66 92 VAL A O 1
ATOM 698 N N . ASN A 1 94 ? 38.947 -5.464 25.401 1.00 68.57 93 ASN A N 1
ATOM 699 C CA . ASN A 1 94 ? 40.394 -5.654 25.210 1.00 69.58 93 ASN A CA 1
ATOM 700 C C . ASN A 1 94 ? 41.234 -4.388 25.507 1.00 75.68 93 ASN A C 1
ATOM 701 O O . ASN A 1 94 ? 42.434 -4.356 25.231 1.00 76.56 93 ASN A O 1
ATOM 706 N N . ASN A 1 95 ? 40.599 -3.376 26.106 1.00 73.02 94 ASN A N 1
ATOM 707 C CA . ASN A 1 95 ? 41.209 -2.137 26.581 1.00 72.40 94 ASN A CA 1
ATOM 708 C C . ASN A 1 95 ? 41.094 -2.266 28.104 1.00 77.41 94 ASN A C 1
ATOM 709 O O . ASN A 1 95 ? 40.024 -2.007 28.665 1.00 77.03 94 ASN A O 1
ATOM 714 N N . LYS A 1 96 ? 42.177 -2.745 28.754 1.00 74.10 95 LYS A N 1
ATOM 715 C CA . LYS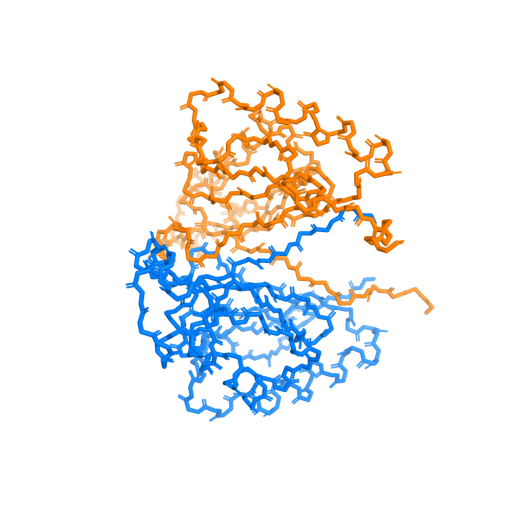 A 1 96 ? 42.228 -3.027 30.188 1.00 73.86 95 LYS A CA 1
ATOM 716 C C . LYS A 1 96 ? 41.879 -1.851 31.065 1.00 76.11 95 LYS A C 1
ATOM 717 O O . LYS A 1 96 ? 41.121 -2.029 32.021 1.00 76.27 95 LYS A O 1
ATOM 723 N N . GLU A 1 97 ? 42.394 -0.657 30.738 1.00 71.79 96 GLU A N 1
ATOM 724 C CA . GLU A 1 97 ? 42.132 0.565 31.500 1.00 71.61 96 GLU A CA 1
ATOM 725 C C . GLU A 1 97 ? 40.632 0.820 31.593 1.00 73.99 96 GLU A C 1
ATOM 726 O O . GLU A 1 97 ? 40.105 0.878 32.707 1.00 75.35 96 GLU A O 1
ATOM 732 N N . ASP A 1 98 ? 39.937 0.890 30.432 1.00 67.69 97 ASP A N 1
ATOM 733 C CA . ASP A 1 98 ? 38.491 1.103 30.364 1.00 65.74 97 ASP A CA 1
ATOM 734 C C . ASP A 1 98 ? 37.702 -0.069 30.925 1.00 64.45 97 ASP A C 1
ATOM 735 O O . ASP A 1 98 ? 36.786 0.170 31.713 1.00 64.48 97 ASP A O 1
ATOM 740 N N . ALA A 1 99 ? 38.069 -1.322 30.564 1.00 56.78 98 ALA A N 1
ATOM 741 C CA . ALA A 1 99 ? 37.414 -2.536 31.076 1.00 56.18 98 ALA A CA 1
ATOM 742 C C . ALA A 1 99 ? 37.368 -2.561 32.609 1.00 59.44 98 ALA A C 1
ATOM 743 O O . ALA A 1 99 ? 36.293 -2.779 33.175 1.00 59.08 98 ALA A O 1
ATOM 745 N N . ASP A 1 100 ? 38.504 -2.237 33.273 1.00 57.72 99 ASP A N 1
ATOM 746 C CA . ASP A 1 100 ? 38.604 -2.162 34.745 1.00 58.32 99 ASP A CA 1
ATOM 747 C C . ASP A 1 100 ? 37.734 -1.058 35.352 1.00 60.00 99 ASP A C 1
ATOM 748 O O . ASP A 1 100 ? 37.131 -1.254 36.413 1.00 61.01 99 ASP A O 1
ATOM 753 N N . LYS A 1 101 ? 37.657 0.092 34.673 1.00 53.93 100 LYS A N 1
ATOM 754 C CA . LYS A 1 101 ? 36.854 1.214 35.136 1.00 53.22 100 LYS A CA 1
ATOM 755 C C . LYS A 1 101 ? 35.374 0.858 35.103 1.00 56.12 100 LYS A C 1
ATOM 756 O O . LYS A 1 101 ? 34.661 1.136 36.076 1.00 55.93 100 LYS A O 1
ATOM 762 N N . VAL A 1 102 ? 34.922 0.217 33.994 1.00 51.96 101 VAL A N 1
ATOM 763 C CA . VAL A 1 102 ? 33.534 -0.221 33.818 1.00 51.51 101 VAL A CA 1
ATOM 764 C C . VAL A 1 102 ? 33.188 -1.215 34.942 1.00 56.05 101 VAL A C 1
ATOM 765 O O . VAL A 1 102 ? 32.137 -1.089 35.576 1.00 54.70 101 VAL A O 1
ATOM 769 N N . GLU A 1 103 ? 34.104 -2.172 35.206 1.00 54.60 102 GLU A N 1
ATOM 770 C CA . GLU A 1 103 ? 33.969 -3.188 36.258 1.00 54.90 102 GLU A CA 1
ATOM 771 C C . GLU A 1 103 ? 33.790 -2.538 37.616 1.00 58.32 102 GLU A C 1
ATOM 772 O O . GLU A 1 103 ? 32.790 -2.812 38.300 1.00 59.66 102 GLU A O 1
ATOM 778 N N . ALA A 1 104 ? 34.727 -1.637 37.985 1.00 53.05 103 ALA A N 1
ATOM 779 C CA . ALA A 1 104 ? 34.675 -0.899 39.257 1.00 52.39 103 ALA A CA 1
ATOM 780 C C . ALA A 1 104 ? 33.392 -0.069 39.396 1.00 55.41 103 ALA A C 1
ATOM 781 O O . ALA A 1 104 ? 32.743 -0.117 40.445 1.00 57.42 103 ALA A O 1
ATOM 783 N N . PHE A 1 105 ? 33.002 0.645 38.322 1.00 48.45 104 PHE A N 1
ATOM 784 C CA . PHE A 1 105 ? 31.788 1.469 38.272 1.00 46.24 104 PHE A CA 1
ATOM 785 C C . PHE A 1 105 ? 30.568 0.613 38.543 1.00 49.17 104 PHE A C 1
ATOM 786 O O . PHE A 1 105 ? 29.705 1.007 39.331 1.00 49.25 104 PHE A O 1
ATOM 794 N N . TYR A 1 106 ? 30.457 -0.543 37.846 1.00 44.19 105 TYR A N 1
ATOM 795 C CA . TYR A 1 106 ? 29.299 -1.400 38.042 1.00 43.06 105 TYR A CA 1
ATOM 796 C C . TYR A 1 106 ? 29.250 -1.985 39.468 1.00 48.92 105 TYR A C 1
ATOM 797 O O . TYR A 1 106 ? 28.165 -2.047 40.087 1.00 46.31 105 TYR A O 1
ATOM 806 N N . GLU A 1 107 ? 30.419 -2.424 39.973 1.00 48.45 106 GLU A N 1
ATOM 807 C CA . GLU A 1 107 ? 30.562 -2.980 41.318 1.00 50.95 106 GLU A CA 1
ATOM 808 C C . GLU A 1 107 ? 30.026 -1.992 42.343 1.00 57.21 106 GLU A C 1
ATOM 809 O O . GLU A 1 107 ? 29.227 -2.369 43.213 1.00 57.00 106 GLU A O 1
ATOM 815 N N . GLN A 1 108 ? 30.404 -0.705 42.176 1.00 54.42 107 GLN A N 1
ATOM 816 C CA . GLN A 1 108 ? 29.997 0.372 43.055 1.00 53.51 107 GLN A CA 1
ATOM 817 C C . GLN A 1 108 ? 28.525 0.751 42.905 1.00 55.51 107 GLN A C 1
ATOM 818 O O . GLN A 1 108 ? 27.952 1.227 43.868 1.00 55.86 107 GLN A O 1
ATOM 824 N N . ILE A 1 109 ? 27.904 0.536 41.736 1.00 50.15 108 ILE A N 1
ATOM 825 C CA . ILE A 1 109 ? 26.537 1.002 41.499 1.00 47.96 108 ILE A CA 1
ATOM 826 C C . ILE A 1 109 ? 25.431 -0.062 41.614 1.00 50.41 108 ILE A C 1
ATOM 827 O O . ILE A 1 109 ? 24.285 0.298 41.877 1.00 50.22 108 ILE A O 1
ATOM 832 N N . LYS A 1 110 ? 25.740 -1.330 41.318 1.00 47.00 109 LYS A N 1
ATOM 833 C CA . LYS A 1 110 ? 24.779 -2.433 41.257 1.00 48.37 109 LYS A CA 1
ATOM 834 C C . LYS A 1 110 ? 23.847 -2.627 42.478 1.00 53.50 109 LYS A C 1
ATOM 835 O O . LYS A 1 110 ? 22.710 -3.088 42.288 1.00 50.89 109 LYS A O 1
ATOM 841 N N . ASP A 1 111 ? 24.320 -2.298 43.711 1.00 51.93 110 ASP A N 1
ATOM 842 C CA . ASP A 1 111 ? 23.530 -2.518 44.936 1.00 52.23 110 ASP A CA 1
ATOM 843 C C . ASP A 1 111 ? 22.850 -1.286 45.490 1.00 53.79 110 ASP A C 1
ATOM 844 O O . ASP A 1 111 ? 22.072 -1.414 46.445 1.00 54.06 110 ASP A O 1
ATOM 849 N N . HIS A 1 112 ? 23.102 -0.106 44.860 1.00 46.94 111 HIS A N 1
ATOM 850 C CA . HIS A 1 112 ? 22.569 1.189 45.225 1.00 43.89 111 HIS A CA 1
ATOM 851 C C . HIS A 1 112 ? 21.060 1.242 45.154 1.00 50.61 111 HIS A C 1
ATOM 852 O O . HIS A 1 112 ? 20.460 0.833 44.165 1.00 49.73 111 HIS A O 1
ATOM 859 N N . SER A 1 113 ? 20.435 1.748 46.213 1.00 50.93 112 SER A N 1
ATOM 860 C CA . SER A 1 113 ? 18.972 1.843 46.326 1.00 51.37 112 SER A CA 1
ATOM 861 C C . SER A 1 113 ? 18.308 2.746 45.267 1.00 54.14 112 SER A C 1
ATOM 862 O O . SER A 1 113 ? 17.112 2.585 45.007 1.00 55.96 112 SER A O 1
ATOM 865 N N . SER A 1 114 ? 19.061 3.700 44.685 1.00 47.22 113 SER A N 1
ATOM 866 C CA . SER A 1 114 ? 18.528 4.584 43.626 1.00 47.45 113 SER A CA 1
ATOM 867 C C . SER A 1 114 ? 18.497 3.864 42.252 1.00 54.68 113 SER A C 1
ATOM 868 O O . SER A 1 114 ? 17.668 4.203 41.381 1.00 55.54 113 SER A O 1
ATOM 871 N N . ILE A 1 115 ? 19.357 2.827 42.101 1.00 49.77 114 ILE A N 1
ATOM 872 C CA . ILE A 1 115 ? 19.508 2.047 40.866 1.00 49.67 114 ILE A CA 1
ATOM 873 C C . ILE A 1 115 ? 18.536 0.889 40.728 1.00 54.54 114 ILE A C 1
ATOM 874 O O . ILE A 1 115 ? 18.503 -0.020 41.567 1.00 54.14 114 ILE A O 1
ATOM 879 N N . GLU A 1 116 ? 17.809 0.882 39.608 1.00 51.90 115 GLU A N 1
ATOM 880 C CA . GLU A 1 116 ? 16.931 -0.222 39.278 1.00 51.60 115 GLU A CA 1
ATOM 881 C C . GLU A 1 116 ? 17.610 -1.037 38.145 1.00 55.15 115 GLU A C 1
ATOM 882 O O . GLU A 1 116 ? 17.694 -0.571 37.000 1.00 52.47 115 GLU A O 1
ATOM 888 N N . ILE A 1 117 ? 18.095 -2.255 38.483 1.00 52.64 116 ILE A N 1
ATOM 889 C CA . ILE A 1 117 ? 18.750 -3.163 37.534 1.00 52.60 116 ILE A CA 1
ATOM 890 C C . ILE A 1 117 ? 17.710 -3.841 36.628 1.00 55.13 116 ILE A C 1
ATOM 891 O O . ILE A 1 117 ? 16.794 -4.470 37.127 1.00 54.93 116 ILE A O 1
ATOM 896 N N . GLU A 1 118 ? 17.855 -3.669 35.300 1.00 49.49 117 GLU A N 1
ATOM 897 C CA . GLU A 1 118 ? 17.003 -4.255 34.271 1.00 47.75 117 GLU A CA 1
ATOM 898 C C . GLU A 1 118 ? 17.671 -5.545 33.773 1.00 48.41 117 GLU A C 1
ATOM 899 O O . GLU A 1 118 ? 16.996 -6.557 33.585 1.00 45.75 117 GLU A O 1
ATOM 905 N N . LEU A 1 119 ? 19.002 -5.493 33.547 1.00 42.86 118 LEU A N 1
ATOM 906 C CA . LEU A 1 119 ? 19.787 -6.623 33.116 1.00 41.39 118 LEU A CA 1
ATOM 907 C C . LEU A 1 119 ? 21.075 -6.536 33.879 1.00 45.52 118 LEU A C 1
ATOM 908 O O . LEU A 1 119 ? 21.819 -5.592 33.635 1.00 44.42 118 LEU A O 1
ATOM 913 N N . PRO A 1 120 ? 21.366 -7.477 34.807 1.00 42.37 119 PRO A N 1
ATOM 914 C CA . PRO A 1 120 ? 22.641 -7.416 35.537 1.00 42.55 119 PRO A CA 1
ATOM 915 C C . PRO A 1 120 ? 23.805 -7.417 34.561 1.00 48.06 119 PRO A C 1
ATOM 916 O O . PRO A 1 120 ? 23.742 -8.089 33.531 1.00 48.60 119 PRO A O 1
ATOM 920 N N . PHE A 1 121 ? 24.826 -6.619 34.846 1.00 43.29 120 PHE A N 1
ATOM 921 C CA . PHE A 1 121 ? 25.986 -6.554 33.954 1.00 42.37 120 PHE A CA 1
ATOM 922 C C . PHE A 1 121 ? 26.694 -7.898 33.916 1.00 48.15 120 PHE A C 1
ATOM 923 O O . PHE A 1 121 ? 27.173 -8.380 34.952 1.00 49.89 120 PHE A O 1
ATOM 931 N N . ALA A 1 122 ? 26.706 -8.530 32.731 1.00 44.81 121 ALA A N 1
ATOM 932 C CA . ALA A 1 122 ? 27.326 -9.861 32.559 1.00 45.68 121 ALA A CA 1
ATOM 933 C C . ALA A 1 122 ? 27.696 -10.219 31.134 1.00 49.38 121 ALA A C 1
ATOM 934 O O . ALA A 1 122 ? 27.096 -9.704 30.181 1.00 46.19 121 ALA A O 1
ATOM 936 N N . ASP A 1 123 ? 28.644 -11.181 31.003 1.00 47.02 122 ASP A N 1
ATOM 937 C CA . ASP A 1 123 ? 29.083 -11.760 29.725 1.00 46.33 122 ASP A CA 1
ATOM 938 C C . ASP A 1 123 ? 27.885 -12.364 28.990 1.00 45.42 122 ASP A C 1
ATOM 939 O O . ASP A 1 123 ? 27.002 -12.963 29.621 1.00 43.09 122 ASP A O 1
ATOM 944 N N . GLN A 1 124 ? 27.808 -12.106 27.682 1.00 42.19 123 GLN A N 1
ATOM 945 C CA . GLN A 1 124 ? 26.688 -12.549 26.833 1.00 43.61 123 GLN A CA 1
ATOM 946 C C . GLN A 1 124 ? 27.144 -13.713 25.970 1.00 48.34 123 GLN A C 1
ATOM 947 O O . GLN A 1 124 ? 28.313 -13.747 25.551 1.00 46.81 123 GLN A O 1
ATOM 953 N N . PHE A 1 125 ? 26.243 -14.671 25.738 1.00 47.06 124 PHE A N 1
ATOM 954 C CA . PHE A 1 125 ? 26.549 -15.880 24.973 1.00 49.51 124 PHE A CA 1
ATOM 955 C C . PHE A 1 125 ? 27.337 -15.631 23.657 1.00 60.00 124 PHE A C 1
ATOM 956 O O . PHE A 1 125 ? 28.361 -16.277 23.451 1.00 60.41 124 PHE A O 1
ATOM 964 N N . TRP A 1 126 ? 26.938 -14.649 22.847 1.00 61.25 125 TRP A N 1
ATOM 965 C CA . TRP A 1 126 ? 27.616 -14.402 21.573 1.00 63.48 125 TRP A CA 1
ATOM 966 C C . TRP A 1 126 ? 28.875 -13.494 21.614 1.00 69.41 125 TRP A C 1
ATOM 967 O O . TRP A 1 126 ? 29.548 -13.328 20.582 1.00 70.01 125 TRP A O 1
ATOM 978 N N . GLY A 1 127 ? 29.235 -13.012 22.802 1.00 64.39 126 GLY A N 1
ATOM 979 C CA . GLY A 1 127 ? 30.426 -12.194 22.989 1.00 62.71 126 GLY A CA 1
ATOM 980 C C . GLY A 1 127 ? 30.160 -10.897 23.718 1.00 63.64 126 GLY A C 1
ATOM 981 O O . GLY A 1 127 ? 29.046 -10.359 23.673 1.00 61.19 126 GLY A O 1
ATOM 982 N N . GLY A 1 128 ? 31.201 -10.425 24.400 1.00 59.95 127 GLY A N 1
ATOM 983 C CA . GLY A 1 128 ? 31.186 -9.201 25.187 1.00 58.79 127 GLY A CA 1
ATOM 984 C C . GLY A 1 128 ? 30.352 -9.266 26.454 1.00 58.64 127 GLY A C 1
ATOM 985 O O . GLY A 1 128 ? 30.027 -10.352 26.936 1.00 58.24 127 GLY A O 1
ATOM 986 N N . LYS A 1 129 ? 30.057 -8.083 27.023 1.00 51.28 128 LYS A N 1
ATOM 987 C CA . LYS A 1 129 ? 29.268 -7.886 28.233 1.00 48.91 128 LYS A CA 1
ATOM 988 C C . LYS A 1 129 ? 28.159 -6.887 27.943 1.00 52.28 128 LYS A C 1
ATOM 989 O O . LYS A 1 129 ? 28.312 -6.022 27.086 1.00 54.13 128 LYS A O 1
ATOM 995 N N . MET A 1 130 ? 27.045 -6.998 28.648 1.00 47.02 129 MET A N 1
ATOM 996 C CA . MET A 1 130 ? 25.901 -6.106 28.498 1.00 45.43 129 MET A CA 1
ATOM 997 C C . MET A 1 130 ? 25.176 -6.025 29.846 1.00 50.44 129 MET A C 1
ATOM 998 O O . MET A 1 130 ? 25.027 -7.029 30.551 1.00 48.63 129 MET A O 1
ATOM 1003 N N . GLY A 1 131 ? 24.829 -4.801 30.227 1.00 46.98 130 GLY A N 1
ATOM 1004 C CA . GLY A 1 131 ? 24.122 -4.506 31.459 1.00 45.38 130 GLY A CA 1
ATOM 1005 C C . GLY A 1 131 ? 23.205 -3.345 31.203 1.00 46.48 130 GLY A C 1
ATOM 1006 O O . GLY A 1 131 ? 23.536 -2.483 30.384 1.00 43.85 130 GLY A O 1
ATOM 1007 N N . VAL A 1 132 ? 22.039 -3.320 31.876 1.00 43.25 131 VAL A N 1
ATOM 1008 C CA . VAL A 1 132 ? 21.030 -2.253 31.712 1.00 41.58 131 VAL A CA 1
ATOM 1009 C C . VAL A 1 132 ? 20.419 -1.875 33.063 1.00 46.05 131 VAL A C 1
ATOM 1010 O O . VAL A 1 132 ? 20.052 -2.749 33.844 1.00 46.90 131 VAL A O 1
ATOM 1014 N N . PHE A 1 133 ? 20.278 -0.575 33.320 1.00 42.25 132 PHE A N 1
ATOM 1015 C CA . PHE A 1 133 ? 19.700 -0.068 34.558 1.00 41.53 132 PHE A CA 1
ATOM 1016 C C . PHE A 1 133 ? 19.126 1.341 34.367 1.00 46.90 132 PHE A C 1
ATOM 1017 O O . PHE A 1 133 ? 19.466 2.055 33.418 1.00 46.79 132 PHE A O 1
ATOM 1025 N N . THR A 1 134 ? 18.242 1.722 35.263 1.00 43.43 133 THR A N 1
ATOM 1026 C CA . THR A 1 134 ? 17.630 3.038 35.300 1.00 43.46 133 THR A CA 1
ATOM 1027 C C . THR A 1 134 ? 17.925 3.666 36.664 1.00 47.79 133 THR A C 1
ATOM 1028 O O . THR A 1 134 ? 17.778 2.996 37.685 1.00 45.24 133 THR A O 1
ATOM 1032 N N . ASP A 1 135 ? 18.323 4.968 36.673 1.00 45.85 134 ASP A N 1
ATOM 1033 C CA . ASP A 1 135 ? 18.644 5.733 37.873 1.00 43.30 134 ASP A CA 1
ATOM 1034 C C . ASP A 1 135 ? 17.405 6.424 38.445 1.00 48.22 134 ASP A C 1
ATOM 1035 O O . ASP A 1 135 ? 16.301 6.256 37.898 1.00 46.94 134 ASP A O 1
ATOM 1040 N N . LYS A 1 136 ? 17.538 7.104 39.598 1.00 48.40 135 LYS A N 1
ATOM 1041 C CA . LYS A 1 136 ? 16.360 7.741 40.221 1.00 49.79 135 LYS A CA 1
ATOM 1042 C C . LYS A 1 136 ? 15.742 8.875 39.383 1.00 53.63 135 LYS A C 1
ATOM 1043 O O . LYS A 1 136 ? 14.564 9.203 39.573 1.00 55.71 135 LYS A O 1
ATOM 1049 N N . TYR A 1 137 ? 16.510 9.432 38.432 1.00 46.82 136 TYR A N 1
ATOM 1050 C CA . TYR A 1 137 ? 16.027 10.504 37.575 1.00 45.50 136 TYR A CA 1
ATOM 1051 C C . TYR A 1 137 ? 15.332 9.974 36.339 1.00 48.11 136 TYR A C 1
ATOM 1052 O O . TYR A 1 137 ? 14.703 10.751 35.613 1.00 48.30 136 TYR A O 1
ATOM 1061 N N . GLY A 1 138 ? 15.371 8.651 36.153 1.00 43.05 137 GLY A N 1
ATOM 1062 C CA . GLY A 1 138 ? 14.710 8.001 35.021 1.00 42.28 137 GLY A CA 1
ATOM 1063 C C . GLY A 1 138 ? 15.601 7.778 33.817 1.00 46.61 137 GLY A C 1
ATOM 1064 O O . GLY A 1 138 ? 15.126 7.334 32.776 1.00 47.95 137 GLY A O 1
ATOM 1065 N N . VAL A 1 139 ? 16.896 8.086 33.933 1.00 41.64 138 VAL A N 1
ATOM 1066 C CA . VAL A 1 139 ? 17.825 7.894 32.820 1.00 40.37 138 VAL A CA 1
ATOM 1067 C C . VAL A 1 139 ? 18.118 6.377 32.740 1.00 42.10 138 VAL A C 1
ATOM 1068 O O . VAL A 1 139 ? 18.505 5.773 33.741 1.00 39.83 138 VAL A O 1
ATOM 1072 N N . ARG A 1 140 ? 17.948 5.800 31.532 1.00 39.29 139 ARG A N 1
ATOM 1073 C CA . ARG A 1 140 ? 18.253 4.406 31.259 1.00 38.26 139 ARG A CA 1
ATOM 1074 C C . ARG A 1 140 ? 19.698 4.307 30.730 1.00 42.59 139 ARG A C 1
ATOM 1075 O O . ARG A 1 140 ? 20.021 4.896 29.706 1.00 42.63 139 ARG A O 1
ATOM 1083 N N . TRP A 1 141 ? 20.575 3.622 31.470 1.00 40.26 140 TRP A N 1
ATOM 1084 C CA . TRP A 1 141 ? 21.973 3.428 31.070 1.00 38.98 140 TRP A CA 1
ATOM 1085 C C . TRP A 1 141 ? 22.179 1.979 30.590 1.00 41.40 140 TRP A C 1
ATOM 1086 O O . TRP A 1 141 ? 21.651 1.048 31.195 1.00 38.83 140 TRP A O 1
ATOM 1097 N N . MET A 1 142 ? 22.968 1.790 29.519 1.00 36.46 141 MET A N 1
ATOM 1098 C CA . MET A 1 142 ? 23.260 0.454 28.976 1.00 34.56 141 MET A CA 1
ATOM 1099 C C . MET A 1 142 ? 24.787 0.401 28.911 1.00 40.90 141 MET A C 1
ATOM 1100 O O . MET A 1 142 ? 25.372 1.370 28.458 1.00 39.22 141 MET A O 1
ATOM 1105 N N . LEU A 1 143 ? 25.436 -0.615 29.515 1.00 42.69 142 LEU A N 1
ATOM 1106 C CA . LEU A 1 143 ? 26.908 -0.735 29.466 1.00 43.27 142 LEU A CA 1
ATOM 1107 C C . LEU A 1 143 ? 27.177 -1.816 28.460 1.00 47.27 142 LEU A C 1
ATOM 1108 O O . LEU A 1 143 ? 26.742 -2.944 28.634 1.00 45.98 142 LEU A O 1
ATOM 1113 N N . HIS A 1 144 ? 27.853 -1.475 27.401 1.00 45.92 143 HIS A N 1
ATOM 1114 C CA . HIS A 1 144 ? 28.098 -2.426 26.357 1.00 46.20 143 HIS A CA 1
ATOM 1115 C C . HIS A 1 144 ? 29.572 -2.648 26.079 1.00 49.71 143 HIS A C 1
ATOM 1116 O O . HIS A 1 144 ? 30.242 -1.778 25.533 1.00 49.59 143 HIS A O 1
ATOM 1123 N N . GLY A 1 145 ? 30.049 -3.840 26.410 1.00 46.28 144 GLY A N 1
ATOM 1124 C CA . GLY A 1 145 ? 31.424 -4.245 26.150 1.00 45.93 144 GLY A CA 1
ATOM 1125 C C . GLY A 1 145 ? 31.516 -5.111 24.928 1.00 53.42 144 GLY A C 1
ATOM 1126 O O . GLY A 1 145 ? 30.811 -6.120 24.846 1.00 53.44 144 GLY A O 1
ATOM 1127 N N . GLN A 1 146 ? 32.355 -4.713 23.960 1.00 53.82 145 GLN A N 1
ATOM 1128 C CA . GLN A 1 146 ? 32.524 -5.447 22.701 1.00 56.46 145 GLN A CA 1
ATOM 1129 C C . GLN A 1 146 ? 33.947 -5.923 22.439 1.00 65.14 145 GLN A C 1
ATOM 1130 O O . GLN A 1 146 ? 34.908 -5.300 22.900 1.00 64.08 145 GLN A O 1
ATOM 1136 N N . ASP A 1 147 ? 34.071 -7.039 21.686 1.00 66.25 146 ASP A N 1
ATOM 1137 C CA . ASP A 1 147 ? 35.360 -7.562 21.248 1.00 67.83 146 ASP A CA 1
ATOM 1138 C C . ASP A 1 147 ? 35.571 -7.057 19.818 1.00 74.09 146 ASP A C 1
ATOM 1139 O O . ASP A 1 147 ? 34.761 -7.351 18.929 1.00 74.20 146 ASP A O 1
ATOM 1144 N N . TYR A 1 148 ? 36.623 -6.250 19.613 1.00 71.47 147 TYR A N 1
ATOM 1145 C CA . TYR A 1 148 ? 36.915 -5.692 18.295 1.00 76.83 147 TYR A CA 1
ATOM 1146 C C . TYR A 1 148 ? 38.098 -6.392 17.627 1.00 117.56 147 TYR A C 1
ATOM 1147 O O . TYR A 1 148 ? 37.986 -7.541 17.211 1.00 85.88 147 TYR A O 1
ATOM 1156 N N . MET B 1 1 ? 47.168 -4.634 20.652 1.00 91.13 0 MET B N 1
ATOM 1157 C CA . MET B 1 1 ? 47.747 -3.554 19.856 1.00 90.50 0 MET B CA 1
ATOM 1158 C C . MET B 1 1 ? 46.733 -2.449 19.482 1.00 92.73 0 MET B C 1
ATOM 1159 O O . MET B 1 1 ? 46.981 -1.295 19.811 1.00 92.54 0 MET B O 1
ATOM 1164 N N . VAL B 1 2 ? 45.618 -2.781 18.796 1.00 88.39 1 VAL B N 1
ATOM 1165 C CA . VAL B 1 2 ? 44.588 -1.791 18.394 1.00 87.26 1 VAL B CA 1
ATOM 1166 C C . VAL B 1 2 ? 43.381 -1.904 19.338 1.00 88.72 1 VAL B C 1
ATOM 1167 O O . VAL B 1 2 ? 42.845 -3.000 19.535 1.00 88.03 1 VAL B O 1
ATOM 1171 N N . PHE B 1 3 ? 42.982 -0.780 19.946 1.00 83.34 2 PHE B N 1
ATOM 1172 C CA . PHE B 1 3 ? 41.832 -0.741 20.841 1.00 82.00 2 PHE B CA 1
ATOM 1173 C C . PHE B 1 3 ? 40.960 0.486 20.583 1.00 81.07 2 PHE B C 1
ATOM 1174 O O . PHE B 1 3 ? 41.468 1.537 20.173 1.00 79.50 2 PHE B O 1
ATOM 1182 N N . TYR B 1 4 ? 39.652 0.359 20.862 1.00 75.02 3 TYR B N 1
ATOM 1183 C CA . TYR B 1 4 ? 38.717 1.465 20.739 1.00 73.84 3 TYR B CA 1
ATOM 1184 C C . TYR B 1 4 ? 38.510 2.161 22.081 1.00 73.43 3 TYR B C 1
ATOM 1185 O O . TYR B 1 4 ? 38.597 1.548 23.150 1.00 70.97 3 TYR B O 1
ATOM 1194 N N . MET B 1 5 ? 38.279 3.461 22.024 1.00 69.04 4 MET B N 1
ATOM 1195 C CA . MET B 1 5 ? 38.051 4.226 23.238 1.00 68.21 4 MET B CA 1
ATOM 1196 C C . MET B 1 5 ? 36.589 4.107 23.651 1.00 64.34 4 MET B C 1
ATOM 1197 O O . MET B 1 5 ? 35.728 3.778 22.830 1.00 64.03 4 MET B O 1
ATOM 1202 N N . THR B 1 6 ? 36.308 4.350 24.915 1.00 56.64 5 THR B N 1
ATOM 1203 C CA . THR B 1 6 ? 34.941 4.367 25.421 1.00 54.89 5 THR B CA 1
ATOM 1204 C C . THR B 1 6 ? 34.159 5.486 24.698 1.00 57.18 5 THR B C 1
ATOM 1205 O O . THR B 1 6 ? 34.693 6.570 24.472 1.00 57.97 5 THR B O 1
ATOM 1209 N N . ALA B 1 7 ? 32.931 5.194 24.269 1.00 50.72 6 ALA B N 1
ATOM 1210 C CA . ALA B 1 7 ? 32.096 6.147 23.553 1.00 49.76 6 ALA B CA 1
ATOM 1211 C C . ALA B 1 7 ? 30.652 6.034 24.036 1.00 50.70 6 ALA B C 1
ATOM 1212 O O . ALA B 1 7 ? 30.216 4.950 24.432 1.00 49.55 6 ALA B O 1
ATOM 1214 N N . LEU B 1 8 ? 29.911 7.145 24.000 1.00 45.80 7 LEU B N 1
ATOM 1215 C CA . LEU B 1 8 ? 28.510 7.140 24.394 1.00 44.98 7 LEU B CA 1
ATOM 1216 C C . LEU B 1 8 ? 27.703 7.235 23.146 1.00 46.83 7 LEU B C 1
ATOM 1217 O O . LEU B 1 8 ? 28.083 7.988 22.262 1.00 50.17 7 LEU B O 1
ATOM 1222 N N . PHE B 1 9 ? 26.600 6.465 23.059 1.00 40.24 8 PHE B N 1
ATOM 1223 C CA . PHE B 1 9 ? 25.691 6.484 21.934 1.00 40.88 8 PHE B CA 1
ATOM 1224 C C . PHE B 1 9 ? 24.263 6.622 22.417 1.00 45.29 8 PHE B C 1
ATOM 1225 O O . PHE B 1 9 ? 23.879 5.869 23.296 1.00 47.00 8 PHE B O 1
ATOM 1233 N N . PRO B 1 10 ? 23.405 7.489 21.838 1.00 41.63 9 PRO B N 1
ATOM 1234 C CA . PRO B 1 10 ? 21.988 7.445 22.233 1.00 40.63 9 PRO B CA 1
ATOM 1235 C C . PRO B 1 10 ? 21.427 6.160 21.656 1.00 45.93 9 PRO B C 1
ATOM 1236 O O . PRO B 1 10 ? 21.867 5.716 20.597 1.00 46.51 9 PRO B O 1
ATOM 1240 N N . TYR B 1 11 ? 20.494 5.557 22.356 1.00 43.34 10 TYR B N 1
ATOM 1241 C CA . TYR B 1 11 ? 19.857 4.345 21.919 1.00 43.25 10 TYR B CA 1
ATOM 1242 C C . TYR B 1 11 ? 18.358 4.674 21.927 1.00 45.05 10 TYR B C 1
ATOM 1243 O O . TYR B 1 11 ? 17.756 4.839 22.985 1.00 43.11 10 TYR B O 1
ATOM 1252 N N . ILE B 1 12 ? 17.777 4.798 20.742 1.00 42.04 11 ILE B N 1
ATOM 1253 C CA . ILE B 1 12 ? 16.388 5.225 20.615 1.00 41.49 11 ILE B CA 1
ATOM 1254 C C . ILE B 1 12 ? 15.421 4.067 20.448 1.00 47.47 11 ILE B C 1
ATOM 1255 O O . ILE B 1 12 ? 15.642 3.201 19.631 1.00 45.22 11 ILE B O 1
ATOM 1260 N N . ALA B 1 13 ? 14.305 4.100 21.170 1.00 47.67 12 ALA B N 1
ATOM 1261 C CA . ALA B 1 13 ? 13.291 3.083 21.011 1.00 48.64 12 ALA B CA 1
ATOM 1262 C C . ALA B 1 13 ? 12.198 3.648 20.137 1.00 54.61 12 ALA B C 1
ATOM 1263 O O . ALA B 1 13 ? 11.358 4.425 20.593 1.00 57.17 12 ALA B O 1
ATOM 1265 N N . PHE B 1 14 ? 12.232 3.294 18.850 1.00 50.51 13 PHE B N 1
ATOM 1266 C CA . PHE B 1 14 ? 11.214 3.694 17.882 1.00 48.60 13 PHE B CA 1
ATOM 1267 C C . PHE B 1 14 ? 10.064 2.702 17.916 1.00 58.82 13 PHE B C 1
ATOM 1268 O O . PHE B 1 14 ? 10.267 1.543 18.295 1.00 58.86 13 PHE B O 1
ATOM 1276 N N . GLU B 1 15 ? 8.860 3.133 17.508 1.00 60.24 14 GLU B N 1
ATOM 1277 C CA . GLU B 1 15 ? 7.704 2.228 17.417 1.00 61.84 14 GLU B CA 1
ATOM 1278 C C . GLU B 1 15 ? 7.975 1.276 16.259 1.00 65.34 14 GLU B C 1
ATOM 1279 O O . GLU B 1 15 ? 7.774 0.065 16.390 1.00 66.62 14 GLU B O 1
ATOM 1285 N N . ASN B 1 16 ? 8.504 1.835 15.152 1.00 59.04 15 ASN B N 1
ATOM 1286 C CA . ASN B 1 16 ? 8.916 1.110 13.968 1.00 57.85 15 ASN B CA 1
ATOM 1287 C C . ASN B 1 16 ? 10.226 1.683 13.467 1.00 57.89 15 ASN B C 1
ATOM 1288 O O . ASN B 1 16 ? 10.210 2.725 12.813 1.00 57.67 15 ASN B O 1
ATOM 1293 N N . SER B 1 17 ? 11.356 1.009 13.753 1.00 52.74 16 SER B N 1
ATOM 1294 C CA . SER B 1 17 ? 12.694 1.465 13.328 1.00 52.01 16 SER B CA 1
ATOM 1295 C C . SER B 1 17 ? 12.908 1.392 11.839 1.00 57.61 16 SER B C 1
ATOM 1296 O O . SER B 1 17 ? 13.719 2.163 11.316 1.00 58.58 16 SER B O 1
ATOM 1299 N N . LYS B 1 18 ? 12.209 0.453 11.144 1.00 54.87 17 LYS B N 1
ATOM 1300 C CA . LYS B 1 18 ? 12.348 0.301 9.685 1.00 54.88 17 LYS B CA 1
ATOM 1301 C C . LYS B 1 18 ? 11.962 1.596 8.956 1.00 57.14 17 LYS B C 1
ATOM 1302 O O . LYS B 1 18 ? 12.728 2.078 8.121 1.00 54.59 17 LYS B O 1
ATOM 1308 N N . GLU B 1 19 ? 10.774 2.135 9.304 1.00 55.71 18 GLU B N 1
ATOM 1309 C CA . GLU B 1 19 ? 10.202 3.400 8.839 1.00 57.27 18 GLU B CA 1
ATOM 1310 C C . GLU B 1 19 ? 11.122 4.545 9.266 1.00 61.25 18 GLU B C 1
ATOM 1311 O O . GLU B 1 19 ? 11.485 5.371 8.425 1.00 62.57 18 GLU B O 1
ATOM 1317 N N . ALA B 1 20 ? 11.477 4.614 10.591 1.00 55.06 19 ALA B N 1
ATOM 1318 C CA 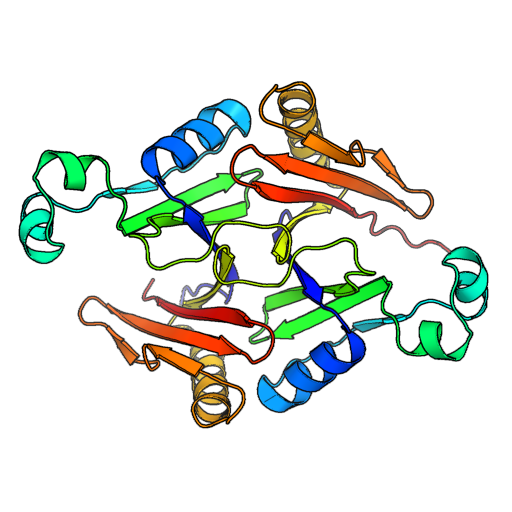. ALA B 1 20 ? 12.317 5.694 11.121 1.00 53.54 19 ALA B CA 1
ATOM 1319 C C . ALA B 1 20 ? 13.644 5.789 10.388 1.00 55.87 19 ALA B C 1
ATOM 1320 O O . ALA B 1 20 ? 14.023 6.890 9.995 1.00 54.14 19 ALA B O 1
ATOM 1322 N N . LEU B 1 21 ? 14.281 4.639 10.091 1.00 53.06 20 LEU B N 1
ATOM 1323 C CA . LEU B 1 21 ? 15.555 4.639 9.357 1.00 54.12 20 LEU B CA 1
ATOM 1324 C C . LEU B 1 21 ? 15.450 5.216 7.948 1.00 59.35 20 LEU B C 1
ATOM 1325 O O . LEU B 1 21 ? 16.380 5.896 7.501 1.00 59.03 20 LEU B O 1
ATOM 1330 N N . ALA B 1 22 ? 14.310 4.970 7.266 1.00 56.38 21 ALA B N 1
ATOM 1331 C CA . ALA B 1 22 ? 14.039 5.463 5.898 1.00 56.23 21 ALA B CA 1
ATOM 1332 C C . ALA B 1 22 ? 13.838 6.973 5.957 1.00 58.20 21 ALA B C 1
ATOM 1333 O O . ALA B 1 22 ? 14.428 7.712 5.157 1.00 56.60 21 ALA B O 1
ATOM 1335 N N . TYR B 1 23 ? 13.098 7.438 6.986 1.00 55.71 22 TYR B N 1
ATOM 1336 C CA . TYR B 1 23 ? 12.898 8.853 7.288 1.00 55.72 22 TYR B CA 1
ATOM 1337 C C . TYR B 1 23 ? 14.240 9.610 7.499 1.00 59.31 22 TYR B C 1
ATOM 1338 O O . TYR B 1 23 ? 14.401 10.703 6.960 1.00 62.32 22 TYR B O 1
ATOM 1347 N N . TYR B 1 24 ? 15.175 9.055 8.278 1.00 51.67 23 TYR B N 1
ATOM 1348 C CA . TYR B 1 24 ? 16.459 9.716 8.512 1.00 49.94 23 TYR B CA 1
ATOM 1349 C C . TYR B 1 24 ? 17.338 9.697 7.293 1.00 56.79 23 TYR B C 1
ATOM 1350 O O . TYR B 1 24 ? 18.124 10.622 7.085 1.00 57.65 23 TYR B O 1
ATOM 1359 N N . GLU B 1 25 ? 17.225 8.640 6.490 1.00 55.96 24 GLU B N 1
ATOM 1360 C CA . GLU B 1 25 ? 17.974 8.513 5.230 1.00 56.24 24 GLU B CA 1
ATOM 1361 C C . GLU B 1 25 ? 17.565 9.607 4.223 1.00 58.66 24 GLU B C 1
ATOM 1362 O O . GLU B 1 25 ? 18.426 10.213 3.584 1.00 57.15 24 GLU B O 1
ATOM 1368 N N . GLU B 1 26 ? 16.257 9.863 4.139 1.00 55.50 25 GLU B N 1
ATOM 1369 C CA . GLU B 1 26 ? 15.614 10.789 3.224 1.00 57.90 25 GLU B CA 1
ATOM 1370 C C . GLU B 1 26 ? 15.685 12.259 3.701 1.00 64.45 25 GLU B C 1
ATOM 1371 O O . GLU B 1 26 ? 16.215 13.112 2.970 1.00 65.75 25 GLU B O 1
ATOM 1377 N N . VAL B 1 27 ? 15.147 12.550 4.913 1.00 58.87 26 VAL B N 1
ATOM 1378 C CA . VAL B 1 27 ? 15.091 13.905 5.469 1.00 57.32 26 VAL B CA 1
ATOM 1379 C C . VAL B 1 27 ? 16.437 14.389 6.049 1.00 60.75 26 VAL B C 1
ATOM 1380 O O . VAL B 1 27 ? 16.758 15.569 5.872 1.00 62.52 26 VAL B O 1
ATOM 1384 N N . PHE B 1 28 ? 17.208 13.519 6.752 1.00 52.27 27 PHE B N 1
ATOM 1385 C CA . PHE B 1 28 ? 18.447 13.963 7.407 1.00 49.12 27 PHE B CA 1
ATOM 1386 C C . PHE B 1 28 ? 19.729 13.702 6.603 1.00 56.23 27 PHE B C 1
ATOM 1387 O O . PHE B 1 28 ? 20.818 14.113 7.029 1.00 55.67 27 PHE B O 1
ATOM 1395 N N . GLY B 1 29 ? 19.613 12.955 5.507 1.00 55.47 28 GLY B N 1
ATOM 1396 C CA . GLY B 1 29 ? 20.774 12.543 4.730 1.00 54.91 28 GLY B CA 1
ATOM 1397 C C . GLY B 1 29 ? 21.598 11.525 5.496 1.00 59.26 28 GLY B C 1
ATOM 1398 O O . GLY B 1 29 ? 22.829 11.469 5.342 1.00 58.06 28 GLY B O 1
ATOM 1399 N N . ALA B 1 30 ? 20.914 10.725 6.371 1.00 57.29 29 ALA B N 1
ATOM 1400 C CA . ALA B 1 30 ? 21.607 9.708 7.170 1.00 57.89 29 ALA B CA 1
ATOM 1401 C C . ALA B 1 30 ? 22.301 8.654 6.292 1.00 63.86 29 ALA B C 1
ATOM 1402 O O . ALA B 1 30 ? 21.708 8.171 5.323 1.00 63.74 29 ALA B O 1
ATOM 1404 N N . THR B 1 31 ? 23.573 8.350 6.623 1.00 60.40 30 THR B N 1
ATOM 1405 C CA . THR B 1 31 ? 24.435 7.397 5.919 1.00 60.96 30 THR B CA 1
ATOM 1406 C C . THR B 1 31 ? 24.724 6.179 6.819 1.00 66.36 30 THR B C 1
ATOM 1407 O O . THR B 1 31 ? 24.228 6.121 7.951 1.00 67.45 30 THR B O 1
ATOM 1411 N N . ASP B 1 32 ? 25.517 5.209 6.310 1.00 62.26 31 ASP B N 1
ATOM 1412 C CA . ASP B 1 32 ? 25.939 3.973 6.990 1.00 61.24 31 ASP B CA 1
ATOM 1413 C C . ASP B 1 32 ? 24.801 3.283 7.762 1.00 59.49 31 ASP B C 1
ATOM 1414 O O . ASP B 1 32 ? 25.026 2.795 8.872 1.00 58.83 31 ASP B O 1
ATOM 1419 N N . VAL B 1 33 ? 23.582 3.262 7.185 1.00 52.88 32 VAL B N 1
ATOM 1420 C CA . VAL B 1 33 ? 22.410 2.615 7.782 1.00 53.52 32 VAL B CA 1
ATOM 1421 C C . VAL B 1 33 ? 22.585 1.089 7.795 1.00 64.49 32 VAL B C 1
ATOM 1422 O O . VAL B 1 33 ? 22.841 0.478 6.757 1.00 67.39 32 VAL B O 1
ATOM 1426 N N . LYS B 1 34 ? 22.493 0.489 8.987 1.00 62.32 33 LYS B N 1
ATOM 1427 C CA . LYS B 1 34 ? 22.609 -0.946 9.231 1.00 61.27 33 LYS B CA 1
ATOM 1428 C C . LYS B 1 34 ? 21.371 -1.304 10.035 1.00 64.32 33 LYS B C 1
ATOM 1429 O O . LYS B 1 34 ? 21.023 -0.593 10.988 1.00 63.51 33 LYS B O 1
ATOM 1435 N N . ARG B 1 35 ? 20.680 -2.370 9.622 1.00 58.85 34 ARG B N 1
ATOM 1436 C CA . ARG B 1 35 ? 19.465 -2.829 10.287 1.00 57.45 34 ARG B CA 1
ATOM 1437 C C . ARG B 1 35 ? 19.479 -4.338 10.459 1.00 62.59 34 ARG B C 1
ATOM 1438 O O . ARG B 1 35 ? 19.706 -5.066 9.496 1.00 61.58 34 ARG B O 1
ATOM 1446 N N . LEU B 1 36 ? 19.250 -4.808 11.687 1.00 60.68 35 LEU B N 1
ATOM 1447 C CA . LEU B 1 36 ? 19.140 -6.231 11.977 1.00 59.85 35 LEU B CA 1
ATOM 1448 C C . LEU B 1 36 ? 17.689 -6.482 12.294 1.00 65.82 35 LEU B C 1
ATOM 1449 O O . LEU B 1 36 ? 17.206 -6.102 13.360 1.00 65.45 35 LEU B O 1
ATOM 1454 N N . GLU B 1 37 ? 17.002 -7.122 11.357 1.00 64.35 36 GLU B N 1
ATOM 1455 C CA . GLU B 1 37 ? 15.598 -7.492 11.467 1.00 64.79 36 GLU B CA 1
ATOM 1456 C C . GLU B 1 37 ? 15.431 -8.717 12.384 1.00 68.07 36 GLU B C 1
ATOM 1457 O O . GLU B 1 37 ? 16.408 -9.404 12.686 1.00 66.85 36 GLU B O 1
ATOM 1463 N N . VAL B 1 38 ? 14.191 -8.994 12.803 1.00 65.50 37 VAL B N 1
ATOM 1464 C CA . VAL B 1 38 ? 13.893 -10.203 13.560 1.00 66.35 37 VAL B CA 1
ATOM 1465 C C . VAL B 1 38 ? 13.868 -11.309 12.484 1.00 75.50 37 VAL B C 1
ATOM 1466 O O . VAL B 1 38 ? 13.102 -11.215 11.513 1.00 76.18 37 VAL B O 1
ATOM 1470 N N . GLY B 1 39 ? 14.749 -12.293 12.622 1.00 74.08 38 GLY B N 1
ATOM 1471 C CA . GLY B 1 39 ? 14.845 -13.398 11.671 1.00 75.11 38 GLY B CA 1
ATOM 1472 C C . GLY B 1 39 ? 13.602 -14.267 11.621 1.00 80.17 38 GLY B C 1
ATOM 1473 O O . GLY B 1 39 ? 12.858 -14.329 12.604 1.00 79.58 38 GLY B O 1
ATOM 1474 N N . GLU B 1 40 ? 13.367 -14.939 10.466 1.00 78.85 39 GLU B N 1
ATOM 1475 C CA . GLU B 1 40 ? 12.239 -15.869 10.254 1.00 79.54 39 GLU B CA 1
ATOM 1476 C C . GLU B 1 40 ? 12.171 -16.929 11.382 1.00 82.86 39 GLU B C 1
ATOM 1477 O O . GLU B 1 40 ? 11.081 -17.202 11.901 1.00 82.36 39 GLU B O 1
ATOM 1483 N N . GLU B 1 41 ? 13.344 -17.482 11.782 1.00 78.74 40 GLU B N 1
ATOM 1484 C CA . GLU B 1 41 ? 13.454 -18.436 12.888 1.00 78.91 40 GLU B CA 1
ATOM 1485 C C . GLU B 1 41 ? 13.045 -17.761 14.227 1.00 83.26 40 GLU B C 1
ATOM 1486 O O . GLU B 1 41 ? 12.268 -18.341 14.995 1.00 82.62 40 GLU B O 1
ATOM 1492 N N . GLN B 1 42 ? 13.543 -16.517 14.468 1.00 79.33 41 GLN B N 1
ATOM 1493 C CA . GLN B 1 42 ? 13.294 -15.723 15.674 1.00 78.58 41 GLN B CA 1
ATOM 1494 C C . GLN B 1 42 ? 11.836 -15.321 15.848 1.00 83.14 41 GLN B C 1
ATOM 1495 O O . GLN B 1 42 ? 11.415 -15.101 16.980 1.00 81.82 41 GLN B O 1
ATOM 1501 N N . ALA B 1 43 ? 11.066 -15.236 14.738 1.00 81.73 42 ALA B N 1
ATOM 1502 C CA . ALA B 1 43 ? 9.640 -14.879 14.726 1.00 82.30 42 ALA B CA 1
ATOM 1503 C C . ALA B 1 43 ? 8.828 -15.681 15.752 1.00 89.67 42 ALA B C 1
ATOM 1504 O O . ALA B 1 43 ? 8.083 -15.086 16.536 1.00 90.01 42 ALA B O 1
ATOM 1506 N N . SER B 1 44 ? 9.010 -17.020 15.776 1.00 87.86 43 SER B N 1
ATOM 1507 C CA . SER B 1 44 ? 8.329 -17.917 16.713 1.00 88.75 43 SER B CA 1
ATOM 1508 C C . SER B 1 44 ? 8.759 -17.642 18.155 1.00 94.46 43 SER B C 1
ATOM 1509 O O . SER B 1 44 ? 7.904 -17.589 19.044 1.00 93.87 43 SER B O 1
ATOM 1512 N N . HIS B 1 45 ? 10.077 -17.425 18.372 1.00 93.06 44 HIS B N 1
ATOM 1513 C CA . HIS B 1 45 ? 10.678 -17.115 19.676 1.00 93.91 44 HIS B CA 1
ATOM 1514 C C . HIS B 1 45 ? 10.168 -15.786 20.257 1.00 98.32 44 HIS B C 1
ATOM 1515 O O . HIS B 1 45 ? 9.912 -15.704 21.459 1.00 98.15 44 HIS B O 1
ATOM 1522 N N . PHE B 1 46 ? 10.006 -14.765 19.389 1.00 95.26 45 PHE B N 1
ATOM 1523 C CA . PHE B 1 46 ? 9.521 -13.410 19.684 1.00 95.44 45 PHE B CA 1
ATOM 1524 C C . PHE B 1 46 ? 7.981 -13.321 19.803 1.00 98.73 45 PHE B C 1
ATOM 1525 O O . PHE B 1 46 ? 7.457 -12.337 20.339 1.00 98.87 45 PHE B O 1
ATOM 1533 N N . GLY B 1 47 ? 7.287 -14.337 19.287 1.00 93.73 46 GLY B N 1
ATOM 1534 C CA . GLY B 1 47 ? 5.835 -14.448 19.314 1.00 92.30 46 GLY B CA 1
ATOM 1535 C C . GLY B 1 47 ? 5.146 -13.638 18.239 1.00 93.86 46 GLY B C 1
ATOM 1536 O O . GLY B 1 47 ? 4.106 -13.029 18.499 1.00 93.58 46 GLY B O 1
ATOM 1537 N N . MET B 1 48 ? 5.720 -13.628 17.022 1.00 88.81 47 MET B N 1
ATOM 1538 C CA . MET B 1 48 ? 5.175 -12.894 15.872 1.00 88.03 47 MET B CA 1
ATOM 1539 C C . MET B 1 48 ? 5.193 -13.729 14.585 1.00 92.93 47 MET B C 1
ATOM 1540 O O . MET B 1 48 ? 5.855 -14.770 14.537 1.00 93.47 47 MET B O 1
ATOM 1545 N N . THR B 1 49 ? 4.451 -13.280 13.553 1.00 89.18 48 THR B N 1
ATOM 1546 C CA . THR B 1 49 ? 4.392 -13.949 12.247 1.00 89.35 48 THR B CA 1
ATOM 1547 C C . THR B 1 49 ? 5.681 -13.673 11.448 1.00 94.93 48 THR B C 1
ATOM 1548 O O . THR B 1 49 ? 6.492 -12.842 11.861 1.00 95.20 48 THR B O 1
ATOM 1552 N N . LYS B 1 50 ? 5.851 -14.351 10.298 1.00 92.10 49 LYS B N 1
ATOM 1553 C CA . LYS B 1 50 ? 6.997 -14.194 9.395 1.00 92.06 49 LYS B CA 1
ATOM 1554 C C . LYS B 1 50 ? 7.084 -12.745 8.862 1.00 94.54 49 LYS B C 1
ATOM 1555 O O . LYS B 1 50 ? 8.187 -12.188 8.799 1.00 93.28 49 LYS B O 1
ATOM 1561 N N . GLU B 1 51 ? 5.918 -12.146 8.499 1.00 90.65 50 GLU B N 1
ATOM 1562 C CA . GLU B 1 51 ? 5.810 -10.782 7.966 1.00 90.56 50 GLU B CA 1
ATOM 1563 C C . GLU B 1 51 ? 6.128 -9.724 9.021 1.00 91.85 50 GLU B C 1
ATOM 1564 O O . GLU B 1 51 ? 6.948 -8.832 8.760 1.00 91.30 50 GLU B O 1
ATOM 1570 N N . GLU B 1 52 ? 5.495 -9.844 10.217 1.00 85.62 51 GLU B N 1
ATOM 1571 C CA . GLU B 1 52 ? 5.685 -8.966 11.380 1.00 84.08 51 GLU B CA 1
ATOM 1572 C C . GLU B 1 52 ? 7.181 -8.867 11.758 1.00 85.60 51 GLU B C 1
ATOM 1573 O O . GLU B 1 52 ? 7.660 -7.773 12.059 1.00 85.36 51 GLU B O 1
ATOM 1579 N N . ALA B 1 53 ? 7.907 -10.011 11.699 1.00 79.72 52 ALA B N 1
ATOM 1580 C CA . ALA B 1 53 ? 9.335 -10.158 11.979 1.00 78.22 52 ALA B CA 1
ATOM 1581 C C . ALA B 1 53 ? 10.209 -9.498 10.919 1.00 80.68 52 ALA B C 1
ATOM 1582 O O . ALA B 1 53 ? 11.279 -8.989 11.253 1.00 80.13 52 ALA B O 1
ATOM 1584 N N . GLN B 1 54 ? 9.762 -9.497 9.650 1.00 77.05 53 GLN B N 1
ATOM 1585 C CA . GLN B 1 54 ? 10.486 -8.869 8.530 1.00 76.85 53 GLN B CA 1
ATOM 1586 C C . GLN B 1 54 ? 10.463 -7.342 8.668 1.00 75.90 53 GLN B C 1
ATOM 1587 O O . GLN B 1 54 ? 11.419 -6.670 8.263 1.00 74.79 53 GLN B O 1
ATOM 1593 N N . GLU B 1 55 ? 9.359 -6.810 9.237 1.00 69.96 54 GLU B N 1
ATOM 1594 C CA . GLU B 1 55 ? 9.163 -5.379 9.499 1.00 68.66 54 GLU B CA 1
ATOM 1595 C C . GLU B 1 55 ? 9.826 -4.917 10.805 1.00 69.64 54 GLU B C 1
ATOM 1596 O O . GLU B 1 55 ? 10.152 -3.734 10.920 1.00 69.89 54 GLU B O 1
ATOM 1602 N N . ALA B 1 56 ? 9.964 -5.832 11.802 1.00 62.28 55 ALA B N 1
ATOM 1603 C CA . ALA B 1 56 ? 10.529 -5.549 13.121 1.00 59.34 55 ALA B CA 1
ATOM 1604 C C . ALA B 1 56 ? 12.050 -5.434 13.111 1.00 61.42 55 ALA B C 1
ATOM 1605 O O . ALA B 1 56 ? 12.705 -5.994 12.233 1.00 58.45 55 ALA B O 1
ATOM 1607 N N . THR B 1 57 ? 12.606 -4.648 14.061 1.00 58.55 56 THR B N 1
ATOM 1608 C CA . THR B 1 57 ?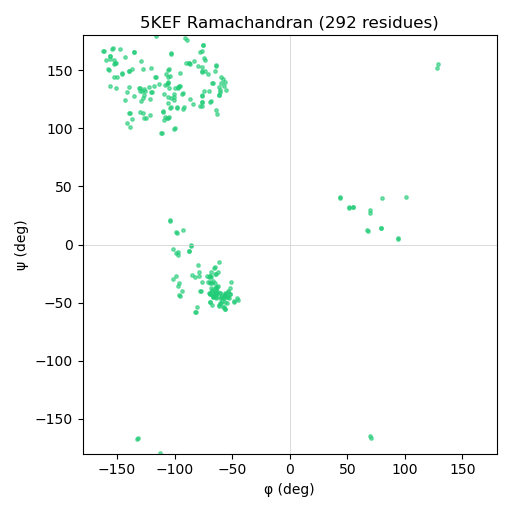 14.052 -4.423 14.193 1.00 57.82 56 THR B CA 1
ATOM 1609 C C . THR B 1 57 ? 14.523 -4.762 15.618 1.00 60.68 56 THR B C 1
ATOM 1610 O O . THR B 1 57 ? 13.920 -4.304 16.596 1.00 60.02 56 THR B O 1
ATOM 1614 N N . MET B 1 58 ? 15.614 -5.531 15.723 1.00 54.78 57 MET B N 1
ATOM 1615 C CA . MET B 1 58 ? 16.185 -5.931 17.003 1.00 55.02 57 MET B CA 1
ATOM 1616 C C . MET B 1 58 ? 17.270 -4.937 17.387 1.00 61.97 57 MET B C 1
ATOM 1617 O O . MET B 1 58 ? 17.430 -4.612 18.568 1.00 61.72 57 MET B O 1
ATOM 1622 N N . HIS B 1 59 ? 18.051 -4.511 16.384 1.00 59.30 58 HIS B N 1
ATOM 1623 C CA . HIS B 1 59 ? 19.147 -3.585 16.547 1.00 59.98 58 HIS B CA 1
ATOM 1624 C C . HIS B 1 59 ? 19.348 -2.838 15.233 1.00 60.96 58 HIS B C 1
ATOM 1625 O O . HIS B 1 59 ? 19.174 -3.430 14.173 1.00 60.00 58 HIS B O 1
ATOM 1632 N N . ALA B 1 60 ? 19.710 -1.545 15.300 1.00 56.12 59 ALA B N 1
ATOM 1633 C CA . ALA B 1 60 ? 19.999 -0.716 14.126 1.00 55.52 59 ALA B CA 1
ATOM 1634 C C . ALA B 1 60 ? 20.897 0.461 14.455 1.00 58.58 59 ALA B C 1
ATOM 1635 O O . ALA B 1 60 ? 21.027 0.853 15.612 1.00 58.87 59 ALA B O 1
ATOM 1637 N N . GLU B 1 61 ? 21.497 1.031 13.422 1.00 53.84 60 GLU B N 1
ATOM 1638 C CA . GLU B 1 61 ? 22.343 2.198 13.517 1.00 54.42 60 GLU B CA 1
ATOM 1639 C C . GLU B 1 61 ? 22.310 3.034 12.233 1.00 57.88 60 GLU B C 1
ATOM 1640 O O . GLU B 1 61 ? 21.954 2.520 11.174 1.00 57.90 60 GLU B O 1
ATOM 1646 N N . PHE B 1 62 ? 22.633 4.344 12.356 1.00 51.93 61 PHE B N 1
ATOM 1647 C CA . PHE B 1 62 ? 22.722 5.314 11.265 1.00 50.00 61 PHE B CA 1
ATOM 1648 C C . PHE B 1 62 ? 23.607 6.464 11.686 1.00 56.82 61 PHE B C 1
ATOM 1649 O O . PHE B 1 62 ? 23.717 6.753 12.883 1.00 57.42 61 PHE B O 1
ATOM 1657 N N . GLU B 1 63 ? 24.264 7.095 10.715 1.00 54.68 62 GLU B N 1
ATOM 1658 C CA . GLU B 1 63 ? 25.102 8.247 10.987 1.00 55.64 62 GLU B CA 1
ATOM 1659 C C . GLU B 1 63 ? 24.425 9.492 10.458 1.00 60.82 62 GLU B C 1
ATOM 1660 O O . GLU B 1 63 ? 23.868 9.477 9.364 1.00 61.54 62 GLU B O 1
ATOM 1666 N N . VAL B 1 64 ? 24.465 10.560 11.247 1.00 57.29 63 VAL B N 1
ATOM 1667 C CA . VAL B 1 64 ? 23.987 11.900 10.900 1.00 57.43 63 VAL B CA 1
ATOM 1668 C C . VAL B 1 64 ? 25.114 12.837 11.231 1.00 59.35 63 VAL B C 1
ATOM 1669 O O . VAL B 1 64 ? 25.639 12.776 12.348 1.00 58.68 63 VAL B O 1
ATOM 1673 N N . LEU B 1 65 ? 25.569 13.616 10.236 1.00 54.65 64 LEU B N 1
ATOM 1674 C CA . LEU B 1 65 ? 26.682 14.542 10.390 1.00 54.76 64 LEU B CA 1
ATOM 1675 C C . LEU B 1 65 ? 27.938 13.875 10.990 1.00 58.82 64 LEU B C 1
ATOM 1676 O O . LEU B 1 65 ? 28.685 14.512 11.733 1.00 60.53 64 LEU B O 1
ATOM 1681 N N . GLY B 1 66 ? 28.130 12.595 10.692 1.00 53.36 65 GLY B N 1
ATOM 1682 C CA . GLY B 1 66 ? 29.282 11.835 11.172 1.00 52.75 65 GLY B CA 1
ATOM 1683 C C . GLY B 1 66 ? 29.198 11.345 12.603 1.00 55.32 65 GLY B C 1
ATOM 1684 O O . GLY B 1 66 ? 30.221 10.980 13.191 1.00 55.39 65 GLY B O 1
ATOM 1685 N N . VAL B 1 67 ? 27.999 11.380 13.201 1.00 49.68 66 VAL B N 1
ATOM 1686 C CA . VAL B 1 67 ? 27.809 10.865 14.565 1.00 47.97 66 VAL B CA 1
ATOM 1687 C C . VAL B 1 67 ? 26.845 9.685 14.481 1.00 49.53 66 VAL B C 1
ATOM 1688 O O . VAL B 1 67 ? 25.930 9.714 13.664 1.00 49.95 66 VAL B O 1
ATOM 1692 N N . LYS B 1 68 ? 27.049 8.655 15.299 1.00 45.47 67 LYS B N 1
ATOM 1693 C CA . LYS B 1 68 ? 26.239 7.441 15.264 1.00 44.61 67 LYS B CA 1
ATOM 1694 C C . LYS B 1 68 ? 25.093 7.456 16.288 1.00 46.88 67 LYS B C 1
ATOM 1695 O O . LYS B 1 68 ? 25.299 7.791 17.452 1.00 46.62 67 LYS B O 1
ATOM 1701 N N . VAL B 1 69 ? 23.908 7.026 15.840 1.00 42.39 68 VAL B N 1
ATOM 1702 C CA . VAL B 1 69 ? 22.698 6.887 16.640 1.00 40.97 68 VAL B CA 1
ATOM 1703 C C . VAL B 1 69 ? 22.315 5.413 16.565 1.00 46.10 68 VAL B C 1
ATOM 1704 O O . VAL B 1 69 ? 22.326 4.839 15.480 1.00 44.27 68 VAL B O 1
ATOM 1708 N N . LEU B 1 70 ? 22.035 4.782 17.720 1.00 43.76 69 LEU B N 1
ATOM 1709 C CA . LEU B 1 70 ? 21.603 3.381 17.754 1.00 43.39 69 LEU B CA 1
ATOM 1710 C C . LEU B 1 70 ? 20.130 3.374 18.028 1.00 49.00 69 LEU B C 1
ATOM 1711 O O . LEU B 1 70 ? 19.602 4.284 18.676 1.00 47.53 69 LEU B O 1
ATOM 1716 N N . CYS B 1 71 ? 19.449 2.350 17.540 1.00 48.66 70 CYS B N 1
ATOM 1717 C CA . CYS B 1 71 ? 18.024 2.239 17.793 1.00 49.12 70 CYS B CA 1
ATOM 1718 C C . CYS B 1 71 ? 17.571 0.806 17.734 1.00 54.59 70 CYS B C 1
ATOM 1719 O O . CYS B 1 71 ? 18.320 -0.066 17.286 1.00 55.93 70 CYS B O 1
ATOM 1722 N N . SER B 1 72 ? 16.342 0.570 18.182 1.00 50.06 71 SER B N 1
ATOM 1723 C CA . SER B 1 72 ? 15.704 -0.737 18.203 1.00 50.72 71 SER B CA 1
ATOM 1724 C C . SER B 1 72 ? 14.204 -0.472 18.350 1.00 54.96 71 SER B C 1
ATOM 1725 O O . SER B 1 72 ? 13.810 0.650 18.692 1.00 53.42 71 SER B O 1
ATOM 1728 N N . ASP B 1 73 ? 13.373 -1.490 18.113 1.00 51.22 72 ASP B N 1
ATOM 1729 C CA . ASP B 1 73 ? 11.926 -1.349 18.258 1.00 51.50 72 ASP B CA 1
ATOM 1730 C C . ASP B 1 73 ? 11.541 -1.354 19.733 1.00 57.20 72 ASP B C 1
ATOM 1731 O O . ASP B 1 73 ? 12.214 -1.977 20.555 1.00 56.47 72 ASP B O 1
ATOM 1736 N N . SER B 1 74 ? 10.466 -0.639 20.064 1.00 55.51 73 SER B N 1
ATOM 1737 C CA . SER B 1 74 ? 9.947 -0.529 21.417 1.00 55.26 73 SER B CA 1
ATOM 1738 C C . SER B 1 74 ? 9.381 -1.858 21.892 1.00 61.75 73 SER B C 1
ATOM 1739 O O . SER B 1 74 ? 9.523 -2.204 23.070 1.00 62.90 73 SER B O 1
ATOM 1742 N N . PHE B 1 75 ? 8.701 -2.580 20.983 1.00 58.89 74 PHE B N 1
ATOM 1743 C CA . PHE B 1 75 ? 8.010 -3.847 21.259 1.00 58.62 74 PHE B CA 1
ATOM 1744 C C . PHE B 1 75 ? 7.020 -3.668 22.421 1.00 64.43 74 PHE B C 1
ATOM 1745 O O . PHE B 1 75 ? 6.815 -4.584 23.218 1.00 66.11 74 PHE B O 1
ATOM 1753 N N . GLY B 1 76 ? 6.462 -2.462 22.522 1.00 61.03 75 GLY B N 1
ATOM 1754 C CA . GLY B 1 76 ? 5.529 -2.053 23.570 1.00 61.38 75 GLY B CA 1
ATOM 1755 C C . GLY B 1 76 ? 6.112 -1.969 24.972 1.00 66.29 75 GLY B C 1
ATOM 1756 O O . GLY B 1 76 ? 5.359 -1.832 25.941 1.00 66.21 75 GLY B O 1
ATOM 1757 N N . ARG B 1 77 ? 7.458 -2.026 25.097 1.00 62.34 76 ARG B N 1
ATOM 1758 C CA . ARG B 1 77 ? 8.151 -1.997 26.386 1.00 61.31 76 ARG B CA 1
ATOM 1759 C C . ARG B 1 77 ? 8.652 -0.618 26.785 1.00 64.41 76 ARG B C 1
ATOM 1760 O O . ARG B 1 77 ? 8.656 -0.289 27.978 1.00 65.58 76 ARG B O 1
ATOM 1768 N N . ALA B 1 78 ? 9.095 0.179 25.799 1.00 58.52 77 ALA B N 1
ATOM 1769 C CA . ALA B 1 78 ? 9.647 1.512 26.018 1.00 56.32 77 ALA B CA 1
ATOM 1770 C C . ALA B 1 78 ? 8.618 2.633 26.039 1.00 59.28 77 ALA B C 1
ATOM 1771 O O . ALA B 1 78 ? 7.541 2.531 25.436 1.00 59.34 77 ALA B O 1
ATOM 1773 N N . ASP B 1 79 ? 8.995 3.732 26.698 1.00 55.22 78 ASP B N 1
ATOM 1774 C CA . ASP B 1 79 ? 8.219 4.958 26.794 1.00 54.84 78 ASP B CA 1
ATOM 1775 C C . ASP B 1 79 ? 8.270 5.684 25.468 1.00 58.44 78 ASP B C 1
ATOM 1776 O O . ASP B 1 79 ? 9.179 5.437 24.669 1.00 57.01 78 ASP B O 1
ATOM 1781 N N . LYS B 1 80 ? 7.281 6.575 25.225 1.00 57.33 79 LYS B N 1
ATOM 1782 C CA . LYS B 1 80 ? 7.197 7.405 24.019 1.00 57.40 79 LYS B CA 1
ATOM 1783 C C . LYS B 1 80 ? 8.354 8.408 24.022 1.00 58.62 79 LYS B C 1
ATOM 1784 O O . LYS B 1 80 ? 8.635 8.988 25.071 1.00 58.30 79 LYS B O 1
ATOM 1790 N N . ILE B 1 81 ? 8.990 8.635 22.849 1.00 54.23 80 ILE B N 1
ATOM 1791 C CA . ILE B 1 81 ? 10.103 9.592 22.696 1.00 52.56 80 ILE B CA 1
ATOM 1792 C C . ILE B 1 81 ? 9.662 11.017 23.037 1.00 56.32 80 ILE B C 1
ATOM 1793 O O . ILE B 1 81 ? 8.648 11.491 22.521 1.00 57.39 80 ILE B O 1
ATOM 1798 N N . ASN B 1 82 ? 10.414 11.686 23.921 1.00 51.36 81 ASN B N 1
ATOM 1799 C CA . ASN B 1 82 ? 10.145 13.077 24.306 1.00 49.79 81 ASN B CA 1
ATOM 1800 C C . ASN B 1 82 ? 11.432 13.939 24.255 1.00 52.35 81 ASN B C 1
ATOM 1801 O O . ASN B 1 82 ? 12.431 13.499 23.685 1.00 51.62 81 ASN B O 1
ATOM 1806 N N . ASN B 1 83 ? 11.413 15.154 24.838 1.00 47.49 82 ASN B N 1
ATOM 1807 C CA . ASN B 1 83 ? 12.580 16.045 24.820 1.00 45.38 82 ASN B CA 1
ATOM 1808 C C . ASN B 1 83 ? 13.339 16.101 26.152 1.00 45.95 82 ASN B C 1
ATOM 1809 O O . ASN B 1 83 ? 14.064 17.076 26.378 1.00 45.18 82 ASN B O 1
ATOM 1814 N N . GLY B 1 84 ? 13.159 15.091 27.014 1.00 40.74 83 GLY B N 1
ATOM 1815 C CA . GLY B 1 84 ? 13.842 15.008 28.307 1.00 39.25 83 GLY B CA 1
ATOM 1816 C C . GLY B 1 84 ? 15.340 14.866 28.099 1.00 41.01 83 GLY B C 1
ATOM 1817 O O . GLY B 1 84 ? 16.127 15.422 28.850 1.00 42.40 83 GLY B O 1
ATOM 1818 N N . ILE B 1 85 ? 15.724 14.128 27.053 1.00 38.84 84 ILE B N 1
ATOM 1819 C CA . ILE B 1 85 ? 17.096 13.907 26.586 1.00 39.11 84 ILE B CA 1
ATOM 1820 C C . ILE B 1 85 ? 17.123 14.268 25.086 1.00 43.31 84 ILE B C 1
ATOM 1821 O O . ILE B 1 85 ? 16.462 13.636 24.273 1.00 45.00 84 ILE B O 1
ATOM 1826 N N . SER B 1 86 ? 17.842 15.322 24.752 1.00 38.16 85 SER B N 1
ATOM 1827 C CA . SER B 1 86 ? 17.958 15.826 23.399 1.00 37.33 85 SER B CA 1
ATOM 1828 C C . SER B 1 86 ? 19.313 15.386 22.875 1.00 41.72 85 SER B C 1
ATOM 1829 O O . SER B 1 86 ? 20.185 15.017 23.663 1.00 41.13 85 SER B O 1
ATOM 1832 N N . LEU B 1 87 ? 19.513 15.465 21.561 1.00 39.43 86 LEU B N 1
ATOM 1833 C CA . LEU B 1 87 ? 20.766 15.053 20.972 1.00 39.62 86 LEU B CA 1
ATOM 1834 C C . LEU B 1 87 ? 21.463 16.282 20.486 1.00 45.28 86 LEU B C 1
ATOM 1835 O O . LEU B 1 87 ? 20.943 16.930 19.591 1.00 47.17 86 LEU B O 1
ATOM 1840 N N . LEU B 1 88 ? 22.625 16.612 21.077 1.00 39.63 87 LEU B N 1
ATOM 1841 C CA . LEU B 1 88 ? 23.390 17.772 20.676 1.00 38.81 87 LEU B CA 1
ATOM 1842 C C . LEU B 1 88 ? 24.535 17.341 19.787 1.00 46.02 87 LEU B C 1
ATOM 1843 O O . LEU B 1 88 ? 25.364 16.522 20.206 1.00 44.37 87 LEU B O 1
ATOM 1848 N N . ILE B 1 89 ? 24.633 17.974 18.588 1.00 44.70 88 ILE B N 1
ATOM 1849 C CA . ILE B 1 89 ? 25.744 17.738 17.671 1.00 44.75 88 ILE B CA 1
ATOM 1850 C C . ILE B 1 89 ? 26.646 18.949 17.796 1.00 51.41 88 ILE B C 1
ATOM 1851 O O . ILE B 1 89 ? 26.211 20.075 17.572 1.00 51.70 88 ILE B O 1
ATOM 1856 N N . ASP B 1 90 ? 27.871 18.703 18.245 1.00 48.11 89 ASP B N 1
ATOM 1857 C CA . ASP B 1 90 ? 28.875 19.700 18.502 1.00 48.58 89 ASP B CA 1
ATOM 1858 C C . ASP B 1 90 ? 29.924 19.682 17.398 1.00 54.62 89 ASP B C 1
ATOM 1859 O O . ASP B 1 90 ? 30.359 18.616 16.983 1.00 51.56 89 ASP B O 1
ATOM 1864 N N . TYR B 1 91 ? 30.307 20.872 16.903 1.00 54.30 90 TYR B N 1
ATOM 1865 C CA . TYR B 1 91 ? 31.317 20.993 15.862 1.00 55.14 90 TYR B CA 1
ATOM 1866 C C . TYR B 1 91 ? 32.107 22.296 16.057 1.00 61.93 90 TYR B C 1
ATOM 1867 O O . TYR B 1 91 ? 31.706 23.160 16.847 1.00 60.69 90 TYR B O 1
ATOM 1876 N N . ASP B 1 92 ? 33.219 22.435 15.330 1.00 60.88 91 ASP B N 1
ATOM 1877 C CA . ASP B 1 92 ? 34.051 23.632 15.357 1.00 62.16 91 ASP B CA 1
ATOM 1878 C C . ASP B 1 92 ? 33.609 24.568 14.207 1.00 66.71 91 ASP B C 1
ATOM 1879 O O . ASP B 1 92 ? 33.480 24.120 13.067 1.00 65.30 91 ASP B O 1
ATOM 1884 N N . VAL B 1 93 ? 33.359 25.854 14.512 1.00 64.46 92 VAL B N 1
ATOM 1885 C CA . VAL B 1 93 ? 32.940 26.824 13.485 1.00 65.07 92 VAL B CA 1
ATOM 1886 C C . VAL B 1 93 ? 34.084 27.122 12.519 1.00 71.48 92 VAL B C 1
ATOM 1887 O O . VAL B 1 93 ? 33.842 27.440 11.346 1.00 69.84 92 VAL B O 1
ATOM 1891 N N . ASN B 1 94 ? 35.333 26.970 13.031 1.00 70.70 93 ASN B N 1
ATOM 1892 C CA . ASN B 1 94 ? 36.600 27.237 12.350 1.00 70.94 93 ASN B CA 1
ATOM 1893 C C . ASN B 1 94 ? 37.198 25.993 11.649 1.00 75.86 93 ASN B C 1
ATOM 1894 O O . ASN B 1 94 ? 38.347 26.027 11.204 1.00 76.63 93 ASN B O 1
ATOM 1899 N N . ASN B 1 95 ? 36.394 24.923 11.513 1.00 71.59 94 ASN B N 1
ATOM 1900 C CA . ASN B 1 95 ? 36.707 23.700 10.766 1.00 70.96 94 ASN B CA 1
ATOM 1901 C C . ASN B 1 95 ? 35.739 23.777 9.583 1.00 74.93 94 ASN B C 1
ATOM 1902 O O . ASN B 1 95 ? 34.560 23.447 9.735 1.00 74.21 94 ASN B O 1
ATOM 1907 N N . LYS B 1 96 ? 36.226 24.293 8.437 1.00 71.82 95 LYS B N 1
ATOM 1908 C CA . LYS B 1 96 ? 35.436 24.558 7.237 1.00 72.25 95 LYS B CA 1
ATOM 1909 C C . LYS B 1 96 ? 34.700 23.355 6.703 1.00 75.98 95 LYS B C 1
ATOM 1910 O O . LYS B 1 96 ? 33.524 23.481 6.353 1.00 74.78 95 LYS B O 1
ATOM 1916 N N . GLU B 1 97 ? 35.364 22.192 6.662 1.00 73.57 96 GLU B N 1
ATOM 1917 C CA . GLU B 1 97 ? 34.765 20.956 6.166 1.00 74.41 96 GLU B CA 1
ATOM 1918 C C . GLU B 1 97 ? 33.488 20.627 6.945 1.00 75.03 96 GLU B C 1
ATOM 1919 O O . GLU B 1 97 ? 32.412 20.531 6.339 1.00 74.49 96 GLU B O 1
ATOM 1925 N N . ASP B 1 98 ? 33.602 20.542 8.289 1.00 69.36 97 ASP B N 1
ATOM 1926 C CA . ASP B 1 98 ? 32.468 20.262 9.175 1.00 68.64 97 ASP B CA 1
ATOM 1927 C C . ASP B 1 98 ? 31.432 21.380 9.188 1.00 67.26 97 ASP B C 1
ATOM 1928 O O . ASP B 1 98 ? 30.237 21.090 9.061 1.00 65.35 97 ASP B O 1
ATOM 1933 N N . ALA B 1 99 ? 31.889 22.650 9.293 1.00 61.64 98 ALA B N 1
ATOM 1934 C CA . ALA B 1 99 ? 31.019 23.822 9.281 1.00 60.74 98 ALA B CA 1
ATOM 1935 C C . ALA B 1 99 ? 30.109 23.831 8.049 1.00 63.60 98 ALA B C 1
ATOM 1936 O O . ALA B 1 99 ? 28.901 24.015 8.204 1.00 60.62 98 ALA B O 1
ATOM 1938 N N . ASP B 1 100 ? 30.671 23.545 6.842 1.00 62.87 99 ASP B N 1
ATOM 1939 C CA . ASP B 1 100 ? 29.914 23.482 5.582 1.00 63.54 99 ASP B CA 1
ATOM 1940 C C . ASP B 1 100 ? 28.893 22.348 5.566 1.00 65.10 99 ASP B C 1
ATOM 1941 O O . ASP B 1 100 ? 27.792 22.520 5.026 1.00 65.32 99 ASP B O 1
ATOM 1946 N N . LYS B 1 101 ? 29.248 21.198 6.151 1.00 58.62 100 LYS B N 1
ATOM 1947 C CA . LYS B 1 101 ? 28.352 20.043 6.205 1.00 58.28 100 LYS B CA 1
ATOM 1948 C C . LYS B 1 101 ? 27.131 20.349 7.089 1.00 59.25 100 LYS B C 1
ATOM 1949 O O . LYS B 1 101 ? 25.984 20.078 6.695 1.00 57.03 100 LYS B O 1
ATOM 1955 N N . VAL B 1 102 ? 27.383 20.969 8.263 1.00 54.69 101 VAL B N 1
ATOM 1956 C CA . VAL B 1 102 ? 26.334 21.370 9.198 1.00 54.04 101 VAL B CA 1
ATOM 1957 C C . VAL B 1 102 ? 25.395 22.366 8.502 1.00 56.36 101 VAL B C 1
ATOM 1958 O O . VAL B 1 102 ? 24.172 22.200 8.560 1.00 53.36 101 VAL B O 1
ATOM 1962 N N . GLU B 1 103 ? 25.985 23.369 7.801 1.00 55.85 102 GLU B N 1
ATOM 1963 C CA . GLU B 1 103 ? 25.265 24.393 7.031 1.00 55.91 102 GLU B CA 1
ATOM 1964 C C . GLU B 1 103 ? 24.375 23.757 5.988 1.00 59.18 102 GLU B C 1
ATOM 1965 O O . GLU B 1 103 ? 23.174 24.020 5.992 1.00 59.19 102 GLU B O 1
ATOM 1971 N N . ALA B 1 104 ? 24.945 22.884 5.130 1.00 55.41 103 ALA B N 1
ATOM 1972 C CA . ALA B 1 104 ? 24.203 22.165 4.084 1.00 55.33 103 ALA B CA 1
ATOM 1973 C C . ALA B 1 104 ? 23.067 21.319 4.665 1.00 57.97 103 ALA B C 1
ATOM 1974 O O . ALA B 1 104 ? 21.939 21.394 4.163 1.00 58.16 103 ALA B O 1
ATOM 1976 N N . PHE B 1 105 ? 23.356 20.553 5.755 1.00 52.56 104 PHE B N 1
ATOM 1977 C CA . PHE B 1 105 ? 22.369 19.727 6.462 1.00 50.30 104 PHE B CA 1
ATOM 1978 C C . PHE B 1 105 ? 21.194 20.583 6.933 1.00 52.75 104 PHE B C 1
ATOM 1979 O O . PHE B 1 105 ? 20.029 20.205 6.728 1.00 50.81 104 PHE B O 1
ATOM 1987 N N . TYR B 1 106 ? 21.496 21.711 7.602 1.00 50.30 105 TYR B N 1
ATOM 1988 C CA . TYR B 1 106 ? 20.434 22.575 8.105 1.00 51.71 105 TYR B CA 1
ATOM 1989 C C . TYR B 1 106 ? 19.603 23.185 6.975 1.00 57.68 105 TYR B C 1
ATOM 1990 O O . TYR B 1 106 ? 18.366 23.239 7.069 1.00 56.19 105 TYR B O 1
ATOM 1999 N N . GLU B 1 107 ? 20.289 23.652 5.920 1.00 58.43 106 GLU B N 1
ATOM 2000 C CA . GLU B 1 107 ? 19.657 24.239 4.731 1.00 60.72 106 GLU B CA 1
ATOM 2001 C C . GLU B 1 107 ? 18.660 23.256 4.128 1.00 66.44 106 GLU B C 1
ATOM 2002 O O . GLU B 1 107 ? 17.525 23.634 3.851 1.00 66.71 106 GLU B O 1
ATOM 2008 N N . GLN B 1 108 ? 19.062 21.975 4.021 1.00 63.98 107 GLN B N 1
ATOM 2009 C CA . GLN B 1 108 ? 18.229 20.901 3.492 1.00 64.15 107 GLN B CA 1
ATOM 2010 C C . GLN B 1 108 ? 17.072 20.514 4.423 1.00 66.44 107 GLN B C 1
ATOM 2011 O O . GLN B 1 108 ? 16.051 20.050 3.924 1.00 67.14 107 GLN B O 1
ATOM 2017 N N . ILE B 1 109 ? 17.212 20.700 5.753 1.00 60.08 108 ILE B N 1
ATOM 2018 C CA . ILE B 1 109 ? 16.198 20.244 6.695 1.00 57.98 108 ILE B CA 1
ATOM 2019 C C . ILE B 1 109 ? 15.202 21.302 7.204 1.00 60.50 108 ILE B C 1
ATOM 2020 O O . ILE B 1 109 ? 14.088 20.909 7.583 1.00 60.89 108 ILE B O 1
ATOM 2025 N N . LYS B 1 110 ? 15.592 22.607 7.247 1.00 56.23 109 LYS B N 1
ATOM 2026 C CA . LYS B 1 110 ? 14.822 23.707 7.845 1.00 56.61 109 LYS B CA 1
ATOM 2027 C C . LYS B 1 110 ? 13.377 23.838 7.377 1.00 62.67 109 LYS B C 1
ATOM 2028 O O . LYS B 1 110 ? 12.502 24.132 8.202 1.00 60.36 109 LYS B O 1
ATOM 2034 N N . ASP B 1 111 ? 13.128 23.573 6.079 1.00 62.36 110 ASP B N 1
ATOM 2035 C CA . ASP B 1 111 ? 11.819 23.768 5.454 1.00 64.08 110 ASP B CA 1
ATOM 2036 C C . ASP B 1 111 ? 10.950 22.527 5.361 1.00 69.85 110 ASP B C 1
ATOM 2037 O O . ASP B 1 111 ? 9.768 22.649 5.004 1.00 71.02 110 ASP B O 1
ATOM 2042 N N . HIS B 1 112 ? 11.496 21.351 5.729 1.00 64.84 111 HIS B N 1
ATOM 2043 C CA . HIS B 1 112 ? 10.730 20.111 5.706 1.00 63.79 111 HIS B CA 1
ATOM 2044 C C . HIS B 1 112 ? 9.509 20.188 6.615 1.00 66.46 111 HIS B C 1
ATOM 2045 O O . HIS B 1 112 ? 9.537 20.833 7.664 1.00 65.20 111 HIS B O 1
ATOM 2052 N N . SER B 1 113 ? 8.429 19.565 6.174 1.00 63.70 112 SER B N 1
ATOM 2053 C CA . SER B 1 113 ? 7.144 19.525 6.882 1.00 63.96 112 SER B CA 1
ATOM 2054 C C . SER B 1 113 ? 7.183 18.698 8.183 1.00 66.26 112 SER B C 1
ATOM 2055 O O . SER B 1 113 ? 6.339 18.908 9.054 1.00 66.65 112 SER B O 1
ATOM 2058 N N . SER B 1 114 ? 8.127 17.740 8.301 1.00 60.48 113 SER B N 1
ATOM 2059 C CA . SER B 1 114 ? 8.257 16.902 9.499 1.00 59.16 113 SER B CA 1
ATOM 2060 C C . SER B 1 114 ? 8.979 17.657 10.656 1.00 63.56 113 SER B C 1
ATOM 2061 O O . SER B 1 114 ? 8.744 17.359 11.841 1.00 64.23 113 SER B O 1
ATOM 2064 N N . ILE B 1 115 ? 9.846 18.633 10.293 1.00 58.07 114 ILE B N 1
ATOM 2065 C CA . ILE B 1 115 ? 10.704 19.430 11.172 1.00 57.03 114 ILE B CA 1
ATOM 2066 C C . ILE B 1 115 ? 10.042 20.644 11.803 1.00 62.14 114 ILE B C 1
ATOM 2067 O O . ILE B 1 115 ? 9.619 21.560 11.094 1.00 63.56 114 ILE B O 1
ATOM 2072 N N . GLU B 1 116 ? 10.029 20.683 13.146 1.00 57.53 115 GLU B N 1
ATOM 2073 C CA . GLU B 1 116 ? 9.526 21.814 13.918 1.00 56.75 115 GLU B CA 1
ATOM 2074 C C . GLU B 1 116 ? 10.738 22.591 14.502 1.00 58.32 115 GLU B C 1
ATOM 2075 O O . GLU B 1 116 ? 11.436 22.085 15.386 1.00 55.86 115 GLU B O 1
ATOM 2081 N N . ILE B 1 117 ? 10.989 23.805 13.974 1.00 55.39 116 ILE B N 1
ATOM 2082 C CA . ILE B 1 117 ? 12.101 24.677 14.396 1.00 54.94 116 ILE B CA 1
ATOM 2083 C C . ILE B 1 117 ? 11.779 25.344 15.733 1.00 56.30 116 ILE B C 1
ATOM 2084 O O . ILE B 1 117 ? 10.756 26.010 15.855 1.00 56.62 116 ILE B O 1
ATOM 2089 N N . GLU B 1 118 ? 12.642 25.132 16.739 1.00 51.22 117 GLU B N 1
ATOM 2090 C CA . GLU B 1 118 ? 12.541 25.731 18.069 1.00 50.43 117 GLU B CA 1
ATOM 2091 C C . GLU B 1 118 ? 13.418 26.993 18.115 1.00 51.69 117 GLU B C 1
ATOM 2092 O O . GLU B 1 118 ? 13.005 28.012 18.641 1.00 51.47 117 GLU B O 1
ATOM 2098 N N . LEU B 1 119 ? 14.634 26.907 17.572 1.00 47.73 118 LEU B N 1
ATOM 2099 C CA . LEU B 1 119 ? 15.574 28.008 17.499 1.00 45.22 118 LEU B CA 1
ATOM 2100 C C . LEU B 1 119 ? 16.192 27.904 16.141 1.00 47.10 118 LEU B C 1
ATOM 2101 O O . LEU B 1 119 ? 16.901 26.932 15.915 1.00 47.77 118 LEU B O 1
ATOM 2106 N N . PRO B 1 120 ? 15.955 28.875 15.214 1.00 41.96 119 PRO B N 1
ATOM 2107 C CA . PRO B 1 120 ? 16.594 28.788 13.884 1.00 41.45 119 PRO B CA 1
ATOM 2108 C C . PRO B 1 120 ? 18.112 28.746 14.047 1.00 43.66 119 PRO B C 1
ATOM 2109 O O . PRO B 1 120 ? 18.625 29.395 14.954 1.00 41.09 119 PRO B O 1
ATOM 2113 N N . PHE B 1 121 ? 18.817 27.969 13.228 1.00 41.59 120 PHE B N 1
ATOM 2114 C CA . PHE B 1 121 ? 20.272 27.859 13.361 1.00 42.14 120 PHE B CA 1
ATOM 2115 C C . PHE B 1 121 ? 20.921 29.200 13.096 1.00 48.95 120 PHE B C 1
ATOM 2116 O O . PHE B 1 121 ? 20.764 29.722 11.997 1.00 51.44 120 PHE B O 1
ATOM 2124 N N . ALA B 1 122 ? 21.525 29.834 14.131 1.00 45.32 121 ALA B N 1
ATOM 2125 C CA . ALA B 1 122 ? 22.159 31.157 13.960 1.00 46.36 121 ALA B CA 1
ATOM 2126 C C . ALA B 1 122 ? 23.292 31.452 14.915 1.00 50.62 121 ALA B C 1
ATOM 2127 O O . ALA B 1 122 ? 23.338 30.895 16.022 1.00 50.93 121 ALA B O 1
ATOM 2129 N N . ASP B 1 123 ? 24.149 32.418 14.515 1.00 46.86 122 ASP B N 1
ATOM 2130 C CA . ASP B 1 123 ? 25.264 32.942 15.313 1.00 47.48 122 ASP B CA 1
ATOM 2131 C C . ASP B 1 123 ? 24.726 33.537 16.621 1.00 47.20 122 ASP B C 1
ATOM 2132 O O . ASP B 1 123 ? 23.642 34.125 16.635 1.00 45.30 122 ASP B O 1
ATOM 2137 N N . GLN B 1 124 ? 25.427 33.281 17.720 1.00 41.52 123 GLN B N 1
ATOM 2138 C CA . GLN B 1 124 ? 25.022 33.711 19.058 1.00 42.05 123 GLN B CA 1
ATOM 2139 C C . GLN B 1 124 ? 25.914 34.841 19.524 1.00 49.33 123 GLN B C 1
ATOM 2140 O O . GLN B 1 124 ? 27.110 34.875 19.195 1.00 49.17 123 GLN B O 1
ATOM 2146 N N . PHE B 1 125 ? 25.340 35.759 20.300 1.00 47.04 124 PHE B N 1
ATOM 2147 C CA . PHE B 1 125 ? 26.029 36.942 20.788 1.00 48.00 124 PHE B CA 1
ATOM 2148 C C . PHE B 1 125 ? 27.456 36.693 21.332 1.00 55.86 124 PHE B C 1
ATOM 2149 O O . PHE B 1 125 ? 28.377 37.377 20.902 1.00 55.94 124 PHE B O 1
ATOM 2157 N N . TRP B 1 126 ? 27.647 35.681 22.194 1.00 55.86 125 TRP B N 1
ATOM 2158 C CA . TRP B 1 126 ? 28.952 35.428 22.803 1.00 56.71 125 TRP B CA 1
ATOM 2159 C C . TRP B 1 126 ? 29.925 34.546 21.987 1.00 62.28 125 TRP B C 1
ATOM 2160 O O . TRP B 1 126 ? 31.082 34.375 22.397 1.00 63.54 125 TRP B O 1
ATOM 2171 N N . GLY B 1 127 ? 29.487 34.081 20.820 1.00 57.95 126 GLY B N 1
ATOM 2172 C CA . GLY B 1 127 ? 30.303 33.272 19.927 1.00 55.81 126 GLY B CA 1
ATOM 2173 C 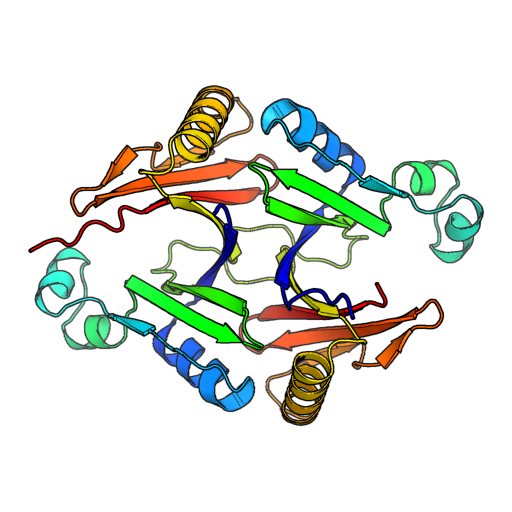C . GLY B 1 127 ? 29.632 31.989 19.489 1.00 55.96 126 GLY B C 1
ATOM 2174 O O . GLY B 1 127 ? 28.749 31.473 20.178 1.00 54.79 126 GLY B O 1
ATOM 2175 N N . GLY B 1 128 ? 30.059 31.492 18.334 1.00 50.82 127 GLY B N 1
ATOM 2176 C CA . GLY B 1 128 ? 29.551 30.266 17.738 1.00 50.34 127 GLY B CA 1
ATOM 2177 C C . GLY B 1 128 ? 28.142 30.364 17.196 1.00 53.91 127 GLY B C 1
ATOM 2178 O O . GLY B 1 128 ? 27.613 31.466 17.018 1.00 55.88 127 GLY B O 1
ATOM 2179 N N . LYS B 1 129 ? 27.542 29.197 16.902 1.00 47.76 128 LYS B N 1
ATOM 2180 C CA . LYS B 1 129 ? 26.188 29.038 16.361 1.00 46.09 128 LYS B CA 1
ATOM 2181 C C . LYS B 1 129 ? 25.419 28.033 17.193 1.00 48.30 128 LYS B C 1
ATOM 2182 O O . LYS B 1 129 ? 26.022 27.161 17.823 1.00 49.20 128 LYS B O 1
ATOM 2188 N N . MET B 1 130 ? 24.085 28.104 17.137 1.00 42.04 129 MET B N 1
ATOM 2189 C CA . MET B 1 130 ? 23.203 27.206 17.873 1.00 41.80 129 MET B CA 1
ATOM 2190 C C . MET B 1 130 ? 21.864 27.168 17.143 1.00 47.09 129 MET B C 1
ATOM 2191 O O . MET B 1 130 ? 21.382 28.197 16.682 1.00 45.45 129 MET B O 1
ATOM 2196 N N . GLY B 1 131 ? 21.309 25.970 17.005 1.00 43.47 130 GLY B N 1
ATOM 2197 C CA . GLY B 1 131 ? 20.007 25.741 16.383 1.00 42.75 130 GLY B CA 1
ATOM 2198 C C . GLY B 1 131 ? 19.337 24.586 17.092 1.00 46.50 130 GLY B C 1
ATOM 2199 O O . GLY B 1 131 ? 20.036 23.711 17.593 1.00 46.09 130 GLY B O 1
ATOM 2200 N N . VAL B 1 132 ? 18.002 24.593 17.190 1.00 40.53 131 VAL B N 1
ATOM 2201 C CA . VAL B 1 132 ? 17.248 23.573 17.915 1.00 40.14 131 VAL B CA 1
ATOM 2202 C C . VAL B 1 132 ? 15.957 23.236 17.138 1.00 46.89 131 VAL B C 1
ATOM 2203 O O . VAL B 1 132 ? 15.233 24.136 16.703 1.00 45.70 131 VAL B O 1
ATOM 2207 N N . PHE B 1 133 ? 15.698 21.942 16.943 1.00 44.84 132 PHE B N 1
ATOM 2208 C CA . PHE B 1 133 ? 14.514 21.466 16.228 1.00 44.74 132 PHE B CA 1
ATOM 2209 C C . PHE B 1 133 ? 14.092 20.086 16.693 1.00 49.75 132 PHE B C 1
ATOM 2210 O O . PHE B 1 133 ? 14.922 19.340 17.221 1.00 49.41 132 PHE B O 1
ATOM 2218 N N . THR B 1 134 ? 12.805 19.759 16.514 1.00 47.64 133 THR B N 1
ATOM 2219 C CA . THR B 1 134 ? 12.223 18.454 16.831 1.00 47.70 133 THR B CA 1
ATOM 2220 C C . THR B 1 134 ? 11.695 17.835 15.534 1.00 52.39 133 THR B C 1
ATOM 2221 O O . THR B 1 134 ? 11.073 18.544 14.735 1.00 52.89 133 THR B O 1
ATOM 2225 N N . ASP B 1 135 ? 11.949 16.517 15.330 1.00 47.09 134 ASP B N 1
ATOM 2226 C CA . ASP B 1 135 ? 11.510 15.743 14.169 1.00 45.36 134 ASP B CA 1
ATOM 2227 C C . ASP B 1 135 ? 10.146 15.095 14.408 1.00 53.05 134 ASP B C 1
ATOM 2228 O O . ASP B 1 135 ? 9.548 15.293 15.464 1.00 52.12 134 ASP B O 1
ATOM 2233 N N . LYS B 1 136 ? 9.602 14.390 13.407 1.00 55.48 135 LYS B N 1
ATOM 2234 C CA . LYS B 1 136 ? 8.259 13.788 13.543 1.00 56.40 135 LYS B CA 1
ATOM 2235 C C . LYS B 1 136 ? 8.182 12.683 14.605 1.00 59.58 135 LYS B C 1
ATOM 2236 O O . LYS B 1 136 ? 7.091 12.395 15.118 1.00 60.36 135 LYS B O 1
ATOM 2242 N N . TYR B 1 137 ? 9.340 12.101 14.966 1.00 52.65 136 TYR B N 1
ATOM 2243 C CA . TYR B 1 137 ? 9.376 11.042 15.971 1.00 51.13 136 TYR B CA 1
ATOM 2244 C C . TYR B 1 137 ? 9.508 11.598 17.381 1.00 51.65 136 TYR B C 1
ATOM 2245 O O . TYR B 1 137 ? 9.364 10.848 18.349 1.00 50.85 136 TYR B O 1
ATOM 2254 N N . GLY B 1 138 ? 9.690 12.914 17.491 1.00 46.28 137 GLY B N 1
ATOM 2255 C CA . GLY B 1 138 ? 9.797 13.581 18.783 1.00 44.51 137 GLY B CA 1
ATOM 2256 C C . GLY B 1 138 ? 11.216 13.760 19.268 1.00 47.06 137 GLY B C 1
ATOM 2257 O O . GLY B 1 138 ? 11.426 14.214 20.397 1.00 47.43 137 GLY B O 1
ATOM 2258 N N . VAL B 1 139 ? 12.217 13.409 18.422 1.00 41.28 138 VAL B N 1
ATOM 2259 C CA . VAL B 1 139 ? 13.622 13.578 18.820 1.00 38.94 138 VAL B CA 1
ATOM 2260 C C . VAL B 1 139 ? 13.949 15.082 18.705 1.00 42.27 138 VAL B C 1
ATOM 2261 O O . VAL B 1 139 ? 13.710 15.663 17.652 1.00 41.72 138 VAL B O 1
ATOM 2265 N N . ARG B 1 140 ? 14.511 15.702 19.772 1.00 37.75 139 ARG B N 1
ATOM 2266 C CA . ARG B 1 140 ? 14.911 17.098 19.756 1.00 36.24 139 ARG B CA 1
ATOM 2267 C C . ARG B 1 140 ? 16.409 17.120 19.468 1.00 44.47 139 ARG B C 1
ATOM 2268 O O . ARG B 1 140 ? 17.202 16.583 20.236 1.00 45.96 139 ARG B O 1
ATOM 2276 N N . TRP B 1 141 ? 16.793 17.733 18.350 1.00 42.57 140 TRP B N 1
ATOM 2277 C CA . TRP B 1 141 ? 18.180 17.872 17.914 1.00 41.48 140 TRP B CA 1
ATOM 2278 C C . TRP B 1 141 ? 18.657 19.288 18.179 1.00 45.94 140 TRP B C 1
ATOM 2279 O O . TRP B 1 141 ? 17.881 20.231 18.063 1.00 47.34 140 TRP B O 1
ATOM 2290 N N . MET B 1 142 ? 19.930 19.437 18.537 1.00 38.90 141 MET B N 1
ATOM 2291 C CA . MET B 1 142 ? 20.527 20.745 18.768 1.00 36.58 141 MET B CA 1
ATOM 2292 C C . MET B 1 142 ? 21.819 20.748 17.956 1.00 45.63 141 MET B C 1
ATOM 2293 O O . MET B 1 142 ? 22.553 19.742 17.966 1.00 45.23 141 MET B O 1
ATOM 2298 N N . LEU B 1 143 ? 22.042 21.829 17.179 1.00 44.00 142 LEU B N 1
ATOM 2299 C CA . LEU B 1 143 ? 23.265 22.027 16.395 1.00 44.43 142 LEU B CA 1
ATOM 2300 C C . LEU B 1 143 ? 24.038 23.068 17.123 1.00 49.85 142 LEU B C 1
ATOM 2301 O O . LEU B 1 143 ? 23.480 24.092 17.492 1.00 49.15 142 LEU B O 1
ATOM 2306 N N . HIS B 1 144 ? 25.292 22.768 17.426 1.00 48.67 143 HIS B N 1
ATOM 2307 C CA . HIS B 1 144 ? 26.055 23.649 18.245 1.00 50.16 143 HIS B CA 1
ATOM 2308 C C . HIS B 1 144 ? 27.471 23.846 17.749 1.00 55.34 143 HIS B C 1
ATOM 2309 O O . HIS B 1 144 ? 28.309 22.944 17.882 1.00 53.57 143 HIS B O 1
ATOM 2316 N N . GLY B 1 145 ? 27.714 25.047 17.210 1.00 51.90 144 GLY B N 1
ATOM 2317 C CA . GLY B 1 145 ? 29.009 25.457 16.700 1.00 51.72 144 GLY B CA 1
ATOM 2318 C C . GLY B 1 145 ? 29.796 26.171 17.760 1.00 57.97 144 GLY B C 1
ATOM 2319 O O . GLY B 1 145 ? 29.285 27.089 18.406 1.00 58.13 144 GLY B O 1
ATOM 2320 N N . GLN B 1 146 ? 31.040 25.761 17.941 1.00 56.18 145 GLN B N 1
ATOM 2321 C CA . GLN B 1 146 ? 31.914 26.361 18.936 1.00 57.14 145 GLN B CA 1
ATOM 2322 C C . GLN B 1 146 ? 33.073 27.096 18.313 1.00 66.90 145 GLN B C 1
ATOM 2323 O O . GLN B 1 146 ? 33.692 26.600 17.368 1.00 66.00 145 GLN B O 1
ATOM 2329 N N . ASP B 1 147 ? 33.383 28.272 18.871 1.00 69.25 146 ASP B N 1
ATOM 2330 C CA . ASP B 1 147 ? 34.529 29.091 18.476 1.00 72.02 146 ASP B CA 1
ATOM 2331 C C . ASP B 1 147 ? 35.548 28.920 19.589 1.00 81.85 146 ASP B C 1
ATOM 2332 O O . ASP B 1 147 ? 35.221 29.163 20.747 1.00 82.35 146 ASP B O 1
ATOM 2337 N N . TYR B 1 148 ? 36.757 28.450 19.271 1.00 82.06 147 TYR B N 1
ATOM 2338 C CA . TYR B 1 148 ? 37.740 28.219 20.326 1.00 83.52 147 TYR B CA 1
ATOM 2339 C C . TYR B 1 148 ? 38.749 29.402 20.458 1.00 91.98 147 TYR B C 1
ATOM 2340 O O . TYR B 1 148 ? 39.689 29.340 21.260 1.00 92.17 147 TYR B O 1
ATOM 2349 N N . THR B 1 149 ? 38.458 30.529 19.759 1.00 91.24 148 THR B N 1
ATOM 2350 C CA . THR B 1 149 ? 39.212 31.788 19.847 1.00 92.40 148 THR B CA 1
ATOM 2351 C C . THR B 1 149 ? 38.824 32.424 21.198 1.00 98.09 148 THR B C 1
ATOM 2352 O O . THR B 1 149 ? 37.627 32.489 21.523 1.00 97.91 148 THR B O 1
ATOM 2356 N N . ALA B 1 150 ? 39.830 32.867 21.982 1.00 95.06 149 ALA B N 1
ATOM 2357 C CA . ALA B 1 150 ? 39.618 33.502 23.289 1.00 95.03 149 ALA B CA 1
ATOM 2358 C C . ALA B 1 150 ? 38.869 34.836 23.145 1.00 98.82 149 ALA B C 1
ATOM 2359 O O . ALA B 1 150 ? 38.984 35.502 22.106 1.00 98.37 149 ALA B O 1
ATOM 2361 N N . ILE B 1 151 ? 38.078 35.197 24.180 1.00 94.71 150 ILE B N 1
ATOM 2362 C CA . ILE B 1 151 ? 37.276 36.426 24.234 1.00 94.02 150 ILE B CA 1
ATOM 2363 C C . ILE B 1 151 ? 38.203 37.644 24.314 1.00 95.98 150 ILE B C 1
ATOM 2364 O O . ILE B 1 151 ? 38.099 38.547 23.481 1.00 94.29 150 ILE B O 1
ATOM 2369 N N . GLN B 1 152 ? 39.144 37.616 25.282 1.00 92.52 151 GLN B N 1
ATOM 2370 C CA . GLN B 1 152 ? 40.149 38.644 25.566 1.00 110.77 151 GLN B CA 1
ATOM 2371 C C . GLN B 1 152 ? 41.037 38.976 24.354 1.00 135.74 151 GLN B C 1
ATOM 2372 O O . GLN B 1 152 ? 41.651 38.087 23.769 1.00 99.99 151 GLN B O 1
#

Nearest PDB structures (foldseek):
  3l20-assembly1_A  TM=9.998E-01  e=2.618E-30  Staphylococcus aureus subsp. aureus USA300
  3l20-assembly1_B  TM=1.002E+00  e=2.693E-29  Staphylococcus aureus subsp. aureus USA300
  3bqx-assembly1_A-2  TM=6.735E-01  e=4.267E-06  Fulvimarina pelagi HTCC2506
  4hc5-assembly2_C  TM=6.102E-01  e=2.924E-06  Sphaerobacter thermophilus DSM 20745
  3rri-assembly1_A  TM=6.791E-01  e=1.990E-04  Alicyclobacillus acidocaldarius subsp. acidocaldarius DSM 446

Solvent-accessible surface area: 16082 Å² total; per-residue (Å²): 166,21,36,22,32,0,39,0,16,1,172,39,0,84,115,0,6,58,18,0,90,135,2,6,42,7,81,86,49,117,67,98,74,3,25,121,127,80,5,85,145,81,66,42,82,118,128,97,0,111,76,7,0,50,75,0,24,0,46,1,32,56,10,66,0,14,0,11,15,19,56,82,183,31,65,181,17,34,40,0,6,1,0,7,0,15,3,2,46,95,13,155,118,20,17,67,104,1,74,63,13,22,109,88,0,70,119,64,118,24,15,122,56,99,66,81,18,44,110,72,185,233,49,15,35,30,0,7,0,28,7,127,47,19,0,40,0,11,1,48,1,71,98,122,244,138,98,130,132,20,35,22,34,0,34,0,16,2,169,45,0,82,110,0,5,58,17,0,91,136,2,7,42,6,82,87,49,117,69,92,67,2,27,120,127,63,5,86,142,82,68,45,81,127,132,97,0,116,76,9,0,56,73,0,27,0,50,1,36,52,9,71,0,13,0,12,15,18,67,80,194,32,61,183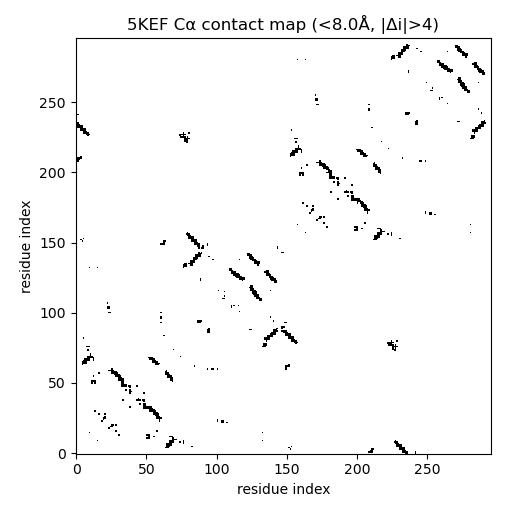,16,32,42,0,6,1,0,6,1,16,2,39,38,102,45,155,119,5,16,67,103,1,67,63,14,23,108,94,0,67,117,67,116,23,15,122,59,99,64,83,19,45,108,73,184,191,45,10,37,41,0,8,1,29,7,129,50,19,0,36,1,10,0,44,2,64,62,137,107,82,145,205

B-factor: mean 63.57, std 20.36, range [29.6, 142.69]

Foldseek 3Di:
DDDDAAEEAFQFVLVVLVVCCPQQVWPPKDFDFQACVNCVVLPHHSVVRRRATAKIWIDGLRGIHIYGHCNVPDDQAAVPDAAEAEDECPPVVSVVSVVVSLVRNVVDPQKDWPARWDADPVGWTWTWIAGNSHHIYIYTYGHD/DDDDDDDDAAEEAFQFVLVVLVVCCPQQVWPPKDFDFQACVNCVVLVHHSVVRRRATAKIWIDGLRGIHIYGHCNVPDDQAAVPDAAEDEDECPPVVSVVSLVVSLVSNVPDPQKDWPARWDADPQGWTWTWIAGNSHHIYMYTYGYPDDPD

Sequence (296 aa):
MTALFPYIAFENSKEALAYYEEVFGATDVKRLEVGEEQASHFGMTKEEAQEATMHAEFEVLGVKVLCSDSFGRADKINNGISLLIDYDVNNKEDADKVEAFYEQIKDHSSIEIELPFADQFWGGKMGVFTDKYGVRWMLHGQDYMVFYMTALFPYIAFENSKEALAYYEEVFGATDVKRLEVGEEQASHFGMTKEEAQEATMHAEFEVLGVKVLCSDSFGRADKINNGISLLIDYDVNNKEDADKVEAFYEQIKDHSSIEIELPFADQFWGGKMGVFTDKYGVRWMLHGQDYTAIQ

Radius of gyration: 19.98 Å; Cα contacts (8 Å, |Δi|>4): 660; chains: 2; bounding box: 43×58×43 Å

CATH classification: 3.10.180.10

Secondary structure (DSSP, 8-state):
--EEEEEEEES-HHHHHHHHHHHS--EEEEEEEPPHHHHHHHT--HHHHHH-EEEEEEEETTEEEEEEE-TTTSPPP-SSEEEEEEEETT-HHHHHHHHHHHHHHTT-TT-EEEEEEEE-TTSSEEEEEE-TT--EEEEEEE--/---PPPEEEEEEEES-HHHHHHHHHHHS--EEEEEEEPPHHHHHHHT--HHHHHH-EEEEEEEETTEEEEEEE-TTTSPPP-SSEEEEEEEETT-HHHHHHHHHHHHHHTT-SS-EEEEEEEE-TTSSEEEEEE-TT-PEEEEEEE--S---